Protein AF-A0A355X6H1-F1 (afdb_monomer_lite)

Radius of gyration: 24.09 Å; chains: 1; bounding box: 58×66×70 Å

Sequence (327 aa):
MKKTIAIIVLLLAVIGTFIFSYQYRNNKISEQISDTSSTSAQATDNTATVTDSKQQSSNGKRQLITEDKENDYQLYYDGKNVDIIHGEYTITCTTWGYSIDSETPEIFCKDYDGDGEKELMIKLVNGKLETVYNKDASPYTYSLYMLKPTTKSNGEKTFAMYIASADTWKTPFEKAINCELTQLKSCSKFLQFAMNDKSETIKYNEKTGITSNKYVGYASALFDVNKKYYTLSRWNRGVGIYDIDKNGDIYLDIQVLANYEETTDTQYIGDIHCEMDVENGKFDIKPNSIVFKAYENYKVTDPRDLAKSKWNCVIDNKSTNTNFKSS

pLDDT: mean 77.04, std 23.16, range [20.78, 96.94]

Foldseek 3Di:
DVVVVVVVVVVVVVVVVVVCVVVVVVVVVVVVVPPDPDDDDDDPDQQDPQPDDPDDPDPADWDWLDDDPVQQWTWTDRLAWIWIDRPQAIDIHRPQNVFCVPDRKDWDWQDQAPPPHIWIKIKTFPAADPDCQDPPDDRTAIKIWTWDWDQDPVRDIYTGIFIDGQPQPPVLDLQFKDWDWWAWPQDNQKIKIAMDGNVDDFDADQQARDTPGPAMFIWTADADPVRHGFAFDAKAKDTWGWDADPVRWIKIWIWIWTDGPVDPDIHGFFTFIFTWGAHPSDTHTDPPRTHTDTDPVTHDPDCPVVPPGTTHIDDDYGHDDDDDDDD

Structure (mmCIF, N/CA/C/O backbone):
data_AF-A0A355X6H1-F1
#
_entry.id   AF-A0A355X6H1-F1
#
loop_
_atom_site.group_PDB
_atom_site.id
_atom_site.type_symbol
_atom_site.label_atom_id
_atom_site.label_alt_id
_atom_site.label_comp_id
_atom_site.label_asym_id
_atom_site.label_entity_id
_atom_site.label_seq_id
_atom_site.pdbx_PDB_ins_code
_atom_site.Cartn_x
_atom_site.Cartn_y
_atom_site.Cartn_z
_atom_site.occupancy
_atom_site.B_iso_or_equiv
_atom_site.auth_seq_id
_atom_site.auth_comp_id
_atom_site.auth_asym_id
_atom_site.auth_atom_id
_atom_site.pdbx_PDB_model_num
ATOM 1 N N . MET A 1 1 ? 11.884 -46.337 18.488 1.00 48.75 1 MET A N 1
ATOM 2 C CA . MET A 1 1 ? 12.218 -45.415 19.599 1.00 48.75 1 MET A CA 1
ATOM 3 C C . MET A 1 1 ? 13.412 -44.501 19.310 1.00 48.75 1 MET A C 1
ATOM 5 O O . MET A 1 1 ? 13.213 -43.297 19.341 1.00 48.75 1 MET A O 1
ATOM 9 N N . LYS A 1 2 ? 14.614 -44.994 18.958 1.00 43.06 2 LYS A N 1
ATOM 10 C CA . LYS A 1 2 ? 15.794 -44.117 18.725 1.00 43.06 2 LYS A CA 1
ATOM 11 C C . LYS A 1 2 ? 15.630 -43.063 17.608 1.00 43.06 2 LYS A C 1
ATOM 13 O O . LYS A 1 2 ? 16.083 -41.940 17.777 1.00 43.06 2 LYS A O 1
ATOM 18 N N . LYS A 1 3 ? 14.948 -43.386 16.499 1.00 45.50 3 LYS A N 1
ATOM 19 C CA . LYS A 1 3 ? 14.704 -42.433 15.391 1.00 45.50 3 LYS A CA 1
ATOM 20 C C . LYS A 1 3 ? 13.697 -41.327 15.740 1.00 45.50 3 LYS A C 1
ATOM 22 O O . LYS A 1 3 ? 13.839 -40.209 15.269 1.00 45.50 3 LYS A O 1
ATOM 27 N N . THR A 1 4 ? 12.720 -41.619 16.596 1.00 49.31 4 THR A N 1
ATOM 28 C CA . THR A 1 4 ? 11.686 -40.660 17.022 1.00 49.31 4 THR A CA 1
ATOM 29 C C . THR A 1 4 ? 12.251 -39.627 18.000 1.00 49.31 4 THR A C 1
ATOM 31 O O . THR A 1 4 ? 11.943 -38.447 17.892 1.00 49.31 4 THR A O 1
ATOM 34 N N . ILE A 1 5 ? 13.153 -40.050 18.894 1.00 54.06 5 ILE A N 1
ATOM 35 C CA . ILE A 1 5 ? 13.863 -39.152 19.820 1.00 54.06 5 ILE A CA 1
ATOM 36 C C . ILE A 1 5 ? 14.795 -38.202 19.049 1.00 54.06 5 ILE A C 1
ATOM 38 O O . ILE A 1 5 ? 14.842 -37.017 19.356 1.00 54.06 5 ILE A O 1
ATOM 42 N N . ALA A 1 6 ? 15.470 -38.680 17.997 1.00 53.12 6 ALA A N 1
ATOM 43 C CA . ALA A 1 6 ? 16.340 -37.838 17.172 1.00 53.12 6 ALA A CA 1
ATOM 44 C C . ALA A 1 6 ? 15.579 -36.719 16.431 1.00 53.12 6 ALA A C 1
ATOM 46 O O . ALA A 1 6 ? 16.086 -35.607 16.333 1.00 53.12 6 ALA A O 1
ATOM 47 N N . ILE A 1 7 ? 14.356 -36.986 15.953 1.00 56.84 7 ILE A N 1
ATOM 48 C CA . ILE A 1 7 ? 13.521 -35.984 15.263 1.00 56.84 7 ILE A CA 1
ATOM 49 C C . ILE A 1 7 ? 13.012 -34.919 16.241 1.00 56.84 7 ILE A C 1
ATOM 51 O O . ILE A 1 7 ? 13.044 -33.738 15.915 1.00 56.84 7 ILE A O 1
ATOM 55 N N . ILE A 1 8 ? 12.601 -35.315 17.450 1.00 60.56 8 ILE A N 1
ATOM 56 C CA . ILE A 1 8 ? 12.132 -34.376 18.482 1.00 60.56 8 ILE A CA 1
ATOM 57 C C . ILE A 1 8 ? 13.277 -33.470 18.954 1.00 60.56 8 ILE A C 1
ATOM 59 O O . ILE A 1 8 ? 13.084 -32.268 19.104 1.00 60.56 8 ILE A O 1
ATOM 63 N N . VAL A 1 9 ? 14.487 -34.016 19.118 1.00 60.69 9 VAL A N 1
ATOM 64 C CA . VAL A 1 9 ? 15.677 -33.222 19.467 1.00 60.69 9 VAL A CA 1
ATOM 65 C C . VAL A 1 9 ? 16.048 -32.249 18.342 1.00 60.69 9 VAL A C 1
ATOM 67 O O . VAL A 1 9 ? 16.405 -31.109 18.629 1.00 60.69 9 VAL A O 1
ATOM 70 N N . LEU A 1 10 ? 15.906 -32.647 17.072 1.00 52.34 10 LEU A N 1
ATOM 71 C CA . LEU A 1 10 ? 16.140 -31.752 15.934 1.00 52.34 10 LEU A CA 1
ATOM 72 C C . LEU A 1 10 ? 15.105 -30.615 15.881 1.00 52.34 10 LEU A C 1
ATOM 74 O O . LEU A 1 10 ? 15.470 -29.466 15.662 1.00 52.34 10 LEU A O 1
ATOM 78 N N . LEU A 1 11 ? 13.829 -30.918 16.138 1.00 50.44 11 LEU A N 1
ATOM 79 C CA . LEU A 1 11 ? 12.746 -29.929 16.189 1.00 50.44 11 LEU A CA 1
ATOM 80 C C . LEU A 1 11 ? 12.937 -28.930 17.336 1.00 50.44 11 LEU A C 1
ATOM 82 O O . LEU A 1 11 ? 12.798 -27.729 17.125 1.00 50.44 11 LEU A O 1
ATOM 86 N N . LEU A 1 12 ? 13.334 -29.402 18.520 1.00 52.50 12 LEU A N 1
ATOM 87 C CA . LEU A 1 12 ? 13.641 -28.536 19.662 1.00 52.50 12 LEU A CA 1
ATOM 88 C C . LEU A 1 12 ? 14.891 -27.678 19.421 1.00 52.50 12 LEU A C 1
ATOM 90 O O . LEU A 1 12 ? 14.915 -26.522 19.834 1.00 52.50 12 LEU A O 1
ATOM 94 N N . ALA A 1 13 ? 15.899 -28.196 18.712 1.00 53.41 13 ALA A N 1
ATOM 95 C CA . ALA A 1 13 ? 17.068 -27.413 18.318 1.00 53.41 13 ALA A CA 1
ATOM 96 C C . ALA A 1 13 ? 16.708 -26.317 17.300 1.00 53.41 13 ALA A C 1
ATOM 98 O O . ALA A 1 13 ? 17.157 -25.184 17.452 1.00 53.41 13 ALA A O 1
ATOM 99 N N . VAL A 1 14 ? 15.850 -26.617 16.316 1.00 50.22 14 VAL A N 1
ATOM 100 C CA . VAL A 1 14 ? 15.370 -25.633 15.330 1.00 50.22 14 VAL A CA 1
ATOM 101 C C . VAL A 1 14 ? 14.525 -24.550 16.010 1.00 50.22 14 VAL A C 1
ATOM 103 O O . VAL A 1 14 ? 14.788 -23.365 15.815 1.00 50.22 14 VAL A O 1
ATOM 106 N N . ILE A 1 15 ? 13.585 -24.928 16.882 1.00 47.62 15 ILE A N 1
ATOM 107 C CA . ILE A 1 15 ? 12.762 -23.976 17.647 1.00 47.62 15 ILE A CA 1
ATOM 108 C C . ILE A 1 15 ? 13.641 -23.118 18.570 1.00 47.62 15 ILE A C 1
ATOM 110 O O . ILE A 1 15 ? 13.487 -21.899 18.603 1.00 47.62 15 ILE A O 1
ATOM 114 N N . GLY A 1 16 ? 14.624 -23.722 19.245 1.00 38.53 16 GLY A N 1
ATOM 115 C CA . GLY A 1 16 ? 15.601 -23.003 20.063 1.00 38.53 16 GLY A CA 1
ATOM 116 C C . GLY A 1 16 ? 16.415 -21.988 19.257 1.00 38.53 16 GLY A C 1
ATOM 117 O O . GLY A 1 16 ? 16.562 -20.850 19.694 1.00 38.53 16 GLY A O 1
ATOM 118 N N . THR A 1 17 ? 16.879 -22.343 18.052 1.00 43.88 17 THR A N 1
ATOM 119 C CA . THR A 1 17 ? 17.593 -21.397 17.175 1.00 43.88 17 THR A CA 1
ATOM 120 C C . THR A 1 17 ? 16.702 -20.265 16.666 1.00 43.88 17 THR A C 1
ATOM 122 O O . THR A 1 17 ? 17.163 -19.127 16.613 1.00 43.88 17 THR A O 1
ATOM 125 N N . PHE A 1 18 ? 15.423 -20.528 16.370 1.00 41.59 18 PHE A N 1
ATOM 126 C CA . PHE A 1 18 ? 14.472 -19.491 15.962 1.00 41.59 18 PHE A CA 1
ATOM 127 C C . PHE A 1 18 ? 14.177 -18.514 17.108 1.00 41.59 18 PHE A C 1
ATOM 129 O O . PHE A 1 18 ? 14.316 -17.309 16.914 1.00 41.59 18 PHE A O 1
ATOM 136 N N . ILE A 1 19 ? 13.897 -19.007 18.319 1.00 42.56 19 ILE A N 1
ATOM 137 C CA . ILE A 1 19 ? 13.639 -18.157 19.496 1.00 42.56 19 ILE A CA 1
ATOM 138 C C . ILE A 1 19 ? 14.885 -17.344 19.872 1.00 42.56 19 ILE A C 1
ATOM 140 O O . ILE A 1 19 ? 14.782 -16.146 20.128 1.00 42.56 19 ILE A O 1
ATOM 144 N N . PHE A 1 20 ? 16.073 -17.957 19.844 1.00 34.78 20 PHE A N 1
ATOM 145 C CA . PHE A 1 20 ? 17.319 -17.260 20.170 1.00 34.78 20 PHE A CA 1
ATOM 146 C C . PHE A 1 20 ? 17.678 -16.209 19.110 1.00 34.78 20 PHE A C 1
ATOM 148 O O . PHE A 1 20 ? 18.125 -15.122 19.457 1.00 34.78 20 PHE A O 1
ATOM 155 N N . SER A 1 21 ? 17.441 -16.487 17.822 1.00 40.91 21 SER A N 1
ATOM 156 C CA . SER A 1 21 ? 17.661 -15.511 16.744 1.00 40.91 21 SER A CA 1
ATOM 157 C C . SER A 1 21 ? 16.669 -14.341 16.779 1.00 40.91 21 SER A C 1
ATOM 159 O O . SER A 1 21 ? 17.065 -13.206 16.510 1.00 40.91 21 SER A O 1
ATOM 161 N N . TYR A 1 22 ? 15.419 -14.593 17.183 1.00 36.56 22 TYR A N 1
ATOM 162 C CA . TYR A 1 22 ? 14.392 -13.571 17.387 1.00 36.56 22 TYR A CA 1
ATOM 163 C C . TYR A 1 22 ? 14.711 -12.684 18.606 1.00 36.56 22 TYR A C 1
ATOM 165 O O . TYR A 1 22 ? 14.781 -11.463 18.478 1.00 36.56 22 TYR A O 1
ATOM 173 N N . GLN A 1 23 ? 15.039 -13.279 19.761 1.00 37.06 23 GLN A N 1
ATOM 174 C CA . GLN A 1 23 ? 15.420 -12.528 20.968 1.00 37.06 23 GLN A CA 1
ATOM 175 C C . GLN A 1 23 ? 16.755 -11.781 20.816 1.00 37.06 23 GLN A C 1
ATOM 177 O O . GLN A 1 23 ? 16.878 -10.644 21.269 1.00 37.06 23 GLN A O 1
ATOM 182 N N . TYR A 1 24 ? 17.749 -12.367 20.138 1.00 36.69 24 TYR A N 1
ATOM 183 C CA . TYR A 1 24 ? 19.026 -11.699 19.863 1.00 36.69 24 TYR A CA 1
ATOM 184 C C . TYR A 1 24 ? 18.856 -10.491 18.926 1.00 36.69 24 TYR A C 1
ATOM 186 O O . TYR A 1 24 ? 19.516 -9.469 19.123 1.00 36.69 24 TYR A O 1
ATOM 194 N N . ARG A 1 25 ? 17.945 -10.564 17.940 1.00 40.41 25 ARG A N 1
ATOM 195 C CA . ARG A 1 25 ? 17.595 -9.418 17.080 1.00 40.41 25 ARG A CA 1
ATOM 196 C C . ARG A 1 25 ? 16.889 -8.306 17.863 1.00 40.41 25 ARG A C 1
ATOM 198 O O . ARG A 1 25 ? 17.310 -7.160 17.734 1.00 40.41 25 ARG A O 1
ATOM 205 N N . ASN A 1 26 ? 15.912 -8.628 18.716 1.00 36.56 26 ASN A N 1
ATOM 206 C CA . ASN A 1 26 ? 15.227 -7.618 19.536 1.00 36.56 26 ASN A CA 1
ATOM 207 C C . ASN A 1 26 ? 16.161 -6.933 20.547 1.00 36.56 26 ASN A C 1
ATOM 209 O O . ASN A 1 26 ? 16.120 -5.711 20.682 1.00 36.56 26 ASN A O 1
ATOM 213 N N . ASN A 1 27 ? 17.069 -7.677 21.188 1.00 35.06 27 ASN A N 1
ATOM 214 C CA . ASN A 1 27 ? 18.027 -7.082 22.127 1.00 35.06 27 ASN A CA 1
ATOM 215 C C . ASN A 1 27 ? 19.056 -6.174 21.433 1.00 35.06 27 ASN A C 1
ATOM 217 O O . ASN A 1 27 ? 19.392 -5.126 21.978 1.00 35.06 27 ASN A O 1
ATOM 221 N N . LYS A 1 28 ? 19.502 -6.499 20.208 1.00 33.19 28 LYS A N 1
ATOM 222 C CA . LYS A 1 28 ? 20.393 -5.606 19.443 1.00 33.19 28 LYS A CA 1
ATOM 223 C C . LYS A 1 28 ? 19.710 -4.323 18.964 1.00 33.19 28 LYS A C 1
ATOM 225 O O . LYS A 1 28 ? 20.371 -3.291 18.877 1.00 33.19 28 LYS A O 1
ATOM 230 N N . ILE A 1 29 ? 18.411 -4.379 18.666 1.00 34.44 29 ILE A N 1
ATOM 231 C CA . ILE A 1 29 ? 17.613 -3.187 18.342 1.00 34.44 29 ILE A CA 1
ATOM 232 C C . ILE A 1 29 ? 17.463 -2.307 19.592 1.00 34.44 29 ILE A C 1
ATOM 234 O O . ILE A 1 29 ? 17.607 -1.092 19.495 1.00 34.44 29 ILE A O 1
ATOM 238 N N . SER A 1 30 ? 17.271 -2.909 20.770 1.00 30.78 30 SER A N 1
ATOM 239 C CA . SER A 1 30 ? 17.204 -2.179 22.042 1.00 30.78 30 SER A CA 1
ATOM 240 C C . SER A 1 30 ? 18.536 -1.521 22.434 1.00 30.78 30 SER A C 1
ATOM 242 O O . SER A 1 30 ? 18.517 -0.385 22.897 1.00 30.78 30 SER A O 1
ATOM 244 N N . GLU A 1 31 ? 19.683 -2.185 22.234 1.00 26.92 31 GLU A N 1
ATOM 245 C CA . GLU A 1 31 ? 21.009 -1.614 22.549 1.00 26.92 31 GLU A CA 1
ATOM 246 C C . GLU A 1 31 ? 21.420 -0.481 21.589 1.00 26.92 31 GLU A C 1
ATOM 248 O O . GLU A 1 31 ? 22.082 0.467 22.012 1.00 26.92 31 GLU A O 1
ATOM 253 N N . GLN A 1 32 ? 20.992 -0.511 20.318 1.00 29.84 32 GLN A N 1
ATOM 254 C CA . GLN A 1 32 ? 21.263 0.581 19.368 1.00 29.84 32 GLN A CA 1
ATOM 255 C C . GLN A 1 32 ? 20.426 1.847 19.613 1.00 29.84 32 GLN A C 1
ATOM 257 O O . GLN A 1 32 ? 20.817 2.920 19.158 1.00 29.84 32 GLN A O 1
ATOM 262 N N . ILE A 1 33 ? 19.302 1.752 20.330 1.00 30.58 33 ILE A N 1
ATOM 263 C CA . ILE A 1 33 ? 18.456 2.911 20.663 1.00 30.58 33 ILE A CA 1
ATOM 264 C C . ILE A 1 33 ? 19.033 3.700 21.853 1.00 30.58 33 ILE A C 1
ATOM 266 O O . ILE A 1 33 ? 18.843 4.913 21.934 1.00 30.58 33 ILE A O 1
ATOM 270 N N . SER A 1 34 ? 19.793 3.056 22.744 1.00 25.89 34 SER A N 1
ATOM 271 C CA . SER A 1 34 ? 20.388 3.698 23.927 1.00 25.89 34 SER A CA 1
ATOM 272 C C . SER A 1 34 ? 21.585 4.617 23.635 1.00 25.89 34 SER A C 1
ATOM 274 O O . SER A 1 34 ? 21.796 5.571 24.381 1.00 25.89 34 SER A O 1
ATOM 276 N N . ASP A 1 35 ? 22.326 4.399 22.543 1.00 22.88 35 ASP A N 1
ATOM 277 C CA . ASP A 1 35 ? 23.641 5.033 22.322 1.00 22.88 35 ASP A CA 1
ATOM 278 C C . ASP A 1 35 ? 23.684 6.113 21.223 1.00 22.88 35 ASP A C 1
ATOM 280 O O . ASP A 1 35 ? 24.754 6.524 20.777 1.00 22.88 35 ASP A O 1
ATOM 284 N N . THR A 1 36 ? 22.546 6.642 20.763 1.00 24.66 36 THR A N 1
ATOM 285 C CA . THR A 1 36 ? 22.549 7.769 19.802 1.00 24.66 36 THR A CA 1
ATOM 286 C C . THR A 1 36 ? 21.580 8.872 20.208 1.00 24.66 36 THR A C 1
ATOM 288 O O . THR A 1 36 ? 20.640 9.226 19.504 1.00 24.66 36 THR A O 1
ATOM 291 N N . SER A 1 37 ? 21.853 9.466 21.369 1.00 27.59 37 SER A N 1
ATOM 292 C CA . SER A 1 37 ? 21.302 10.765 21.755 1.00 27.59 37 SER A CA 1
ATOM 293 C C . SER A 1 37 ? 22.168 11.890 21.175 1.00 27.59 37 SER A C 1
ATOM 295 O O . SER A 1 37 ? 23.074 12.379 21.846 1.00 27.59 37 SER A O 1
ATOM 297 N N . SER A 1 38 ? 21.938 12.301 19.922 1.00 20.78 38 SER A N 1
ATOM 298 C CA . SER A 1 38 ? 22.303 13.655 19.447 1.00 20.78 38 SER A CA 1
ATOM 299 C C . SER A 1 38 ? 21.555 14.054 18.164 1.00 20.78 38 SER A C 1
ATOM 301 O O . SER A 1 38 ? 21.916 13.680 17.056 1.00 20.78 38 SER A O 1
ATOM 303 N N . THR A 1 39 ? 20.515 14.864 18.361 1.00 22.69 39 THR A N 1
ATOM 304 C CA . THR A 1 39 ? 20.148 16.044 17.558 1.00 22.69 39 THR A CA 1
ATOM 305 C C . THR A 1 39 ? 20.046 15.904 16.027 1.00 22.69 39 THR A C 1
ATOM 307 O O . THR A 1 39 ? 20.983 16.215 15.299 1.00 22.69 39 THR A O 1
ATOM 310 N N . SER A 1 40 ? 18.848 15.598 15.514 1.00 21.30 40 SER A N 1
ATOM 311 C CA . SER A 1 40 ? 18.132 16.434 14.520 1.00 21.30 40 SER A CA 1
ATOM 312 C C . SER A 1 40 ? 16.790 15.805 14.096 1.00 21.30 40 SER A C 1
ATOM 314 O O . SER A 1 40 ? 16.725 14.629 13.770 1.00 21.30 40 SER A O 1
ATOM 316 N N . ALA A 1 41 ? 15.739 16.638 14.124 1.00 23.75 41 ALA A N 1
ATOM 317 C CA . ALA A 1 41 ? 14.354 16.412 13.680 1.00 23.75 41 ALA A CA 1
ATOM 318 C C . ALA A 1 41 ? 13.619 15.206 14.303 1.00 23.75 41 ALA A C 1
ATOM 320 O O . ALA A 1 41 ? 13.537 14.126 13.725 1.00 23.75 41 ALA A O 1
ATOM 321 N N . GLN A 1 42 ? 13.037 15.436 15.487 1.00 21.97 42 GLN A N 1
ATOM 322 C CA . GLN A 1 42 ? 12.086 14.531 16.131 1.00 21.97 42 GLN A CA 1
ATOM 323 C C . GLN A 1 42 ? 10.950 14.161 15.168 1.00 21.97 42 GLN A C 1
ATOM 325 O O . GLN A 1 42 ? 10.167 15.015 14.755 1.00 21.97 42 GLN A O 1
ATOM 330 N N . ALA A 1 43 ? 10.868 12.869 14.853 1.00 24.75 43 ALA A N 1
ATOM 331 C CA . ALA A 1 43 ? 9.644 12.233 14.410 1.00 24.75 43 ALA A CA 1
ATOM 332 C C . ALA A 1 43 ? 8.592 12.437 15.506 1.00 24.75 43 ALA A C 1
ATOM 334 O O . ALA A 1 43 ? 8.807 12.051 16.654 1.00 24.75 43 ALA A O 1
ATOM 335 N N . THR A 1 44 ? 7.490 13.095 15.165 1.00 23.03 44 THR A N 1
ATOM 336 C CA . THR A 1 44 ? 6.294 13.138 16.003 1.00 23.03 44 THR A CA 1
ATOM 337 C C . THR A 1 44 ? 5.814 11.715 16.240 1.00 23.03 44 THR A C 1
ATOM 339 O O . THR A 1 44 ? 5.617 10.963 15.285 1.00 23.03 44 THR A O 1
ATOM 342 N N . ASP A 1 45 ? 5.647 11.357 17.510 1.00 24.33 45 ASP A N 1
ATOM 343 C CA . ASP A 1 45 ? 4.948 10.153 17.935 1.00 24.33 45 ASP A CA 1
ATOM 344 C C . ASP A 1 45 ? 3.642 10.002 17.139 1.00 24.33 45 ASP A C 1
ATOM 346 O O . ASP A 1 45 ? 2.844 10.936 17.054 1.00 24.33 45 ASP A O 1
ATOM 350 N N . ASN A 1 46 ? 3.410 8.820 16.561 1.00 34.28 46 ASN A N 1
ATOM 351 C CA . ASN A 1 46 ? 2.212 8.479 15.777 1.00 34.28 46 ASN A CA 1
ATOM 352 C C . ASN A 1 46 ? 0.918 8.403 16.620 1.00 34.28 46 ASN A C 1
ATOM 354 O O . ASN A 1 46 ? -0.071 7.804 16.206 1.00 34.28 46 ASN A O 1
ATOM 358 N N . THR A 1 47 ? 0.897 9.006 17.804 1.00 28.30 47 THR A N 1
ATOM 359 C CA . THR A 1 47 ? -0.320 9.287 18.560 1.00 28.30 47 THR A CA 1
ATOM 360 C C . THR A 1 47 ? -0.862 10.632 18.100 1.00 28.30 47 THR A C 1
ATOM 362 O O . THR A 1 47 ? -0.375 11.681 18.522 1.00 28.30 47 THR A O 1
ATOM 365 N N . ALA A 1 48 ? -1.881 10.625 17.242 1.00 30.50 48 ALA A N 1
ATOM 366 C CA . ALA A 1 48 ? -2.669 11.831 17.037 1.00 30.50 48 ALA A CA 1
ATOM 367 C C . ALA A 1 48 ? -3.328 12.195 18.376 1.00 30.50 48 ALA A C 1
ATOM 369 O O . ALA A 1 48 ? -4.136 11.435 18.913 1.00 30.50 48 ALA A O 1
ATOM 370 N N . THR A 1 49 ? -2.966 13.346 18.941 1.00 24.17 49 THR A N 1
ATOM 371 C CA . THR A 1 49 ? -3.625 13.906 20.120 1.00 24.17 49 THR A CA 1
ATOM 372 C C . THR A 1 49 ? -5.045 14.295 19.721 1.00 24.17 49 THR A C 1
ATOM 374 O O . THR A 1 49 ? -5.294 15.393 19.224 1.00 24.17 49 THR A O 1
ATOM 377 N N . VAL A 1 50 ? -5.995 13.378 19.904 1.00 31.02 50 VAL A N 1
ATOM 378 C CA . VAL A 1 50 ? -7.420 13.689 19.793 1.00 31.02 50 VAL A CA 1
ATOM 379 C C . VAL A 1 50 ? -7.724 14.709 20.880 1.00 31.02 50 VAL A C 1
ATOM 381 O O . VAL A 1 50 ? -7.601 14.430 22.073 1.00 31.02 50 VAL A O 1
ATOM 384 N N . THR A 1 51 ? -8.025 15.937 20.462 1.00 25.31 51 THR A N 1
ATOM 385 C CA . THR A 1 51 ? -8.344 17.011 21.393 1.00 25.31 51 THR A CA 1
ATOM 386 C C . THR A 1 51 ? -9.710 16.719 21.988 1.00 25.31 51 THR A C 1
ATOM 388 O O . THR A 1 51 ? -10.731 16.756 21.303 1.00 25.31 51 THR A O 1
ATOM 391 N N . ASP A 1 52 ? -9.676 16.399 23.274 1.00 36.41 52 ASP A N 1
ATOM 392 C CA . ASP A 1 52 ? -10.811 16.244 24.165 1.00 36.41 52 ASP A CA 1
ATOM 393 C C . ASP A 1 52 ? -11.784 17.417 23.970 1.00 36.41 52 ASP A C 1
ATOM 395 O O . ASP A 1 52 ? -11.486 18.568 24.303 1.00 36.41 52 ASP A O 1
ATOM 399 N N . SER A 1 53 ? -12.952 17.144 23.400 1.00 28.39 53 SER A N 1
ATOM 400 C CA . SER A 1 53 ? -14.089 18.047 23.512 1.00 28.39 53 SER A CA 1
ATOM 401 C C . SER A 1 53 ? -15.212 17.275 24.177 1.00 28.39 53 SER A C 1
ATOM 403 O O . SER A 1 53 ? -15.808 16.366 23.606 1.00 28.39 53 SER A O 1
ATOM 405 N N . LYS A 1 54 ? -15.458 17.647 25.439 1.00 30.62 54 LYS A N 1
ATOM 406 C CA . LYS A 1 54 ? -16.642 17.258 26.204 1.00 30.62 54 LYS A CA 1
ATOM 407 C C . LYS A 1 54 ? -17.864 17.307 25.298 1.00 30.62 54 LYS A C 1
ATOM 409 O O . LYS A 1 54 ? -18.055 18.306 24.606 1.00 30.62 54 LYS A O 1
ATOM 414 N N . GLN A 1 55 ? -18.670 16.248 25.378 1.00 39.34 55 GLN A N 1
ATOM 415 C CA . GLN A 1 55 ? -19.995 16.113 24.782 1.00 39.34 55 GLN A CA 1
ATOM 416 C C . GLN A 1 55 ? -20.613 17.454 24.385 1.00 39.34 55 GLN A C 1
ATOM 418 O O . GLN A 1 55 ? -21.076 18.226 25.227 1.00 39.34 55 GLN A O 1
ATOM 423 N N . GLN A 1 56 ? -20.694 17.681 23.083 1.00 31.27 56 GLN A N 1
ATOM 424 C CA . GLN A 1 56 ? -21.676 18.589 22.537 1.00 31.27 56 GLN A CA 1
ATOM 425 C C . GLN A 1 56 ? -22.469 17.778 21.526 1.00 31.27 56 GLN A C 1
ATOM 427 O O . GLN A 1 56 ? -22.076 17.627 20.374 1.00 31.27 56 GLN A O 1
ATOM 432 N N . SER A 1 57 ? -23.574 17.198 22.008 1.00 36.56 57 SER A N 1
ATOM 433 C CA . SER A 1 57 ? -24.650 16.726 21.144 1.00 36.56 57 SER A CA 1
ATOM 434 C C . SER A 1 57 ? -24.978 17.876 20.201 1.00 36.56 57 SER A C 1
ATOM 436 O O . SER A 1 57 ? -25.530 18.895 20.622 1.00 36.56 57 SER A O 1
ATOM 438 N N . SER A 1 58 ? -24.588 17.754 18.938 1.00 39.59 58 SER A N 1
ATOM 439 C CA . SER A 1 58 ? -25.115 18.623 17.906 1.00 39.59 58 SER A CA 1
ATOM 440 C C . SER A 1 58 ? -26.629 18.396 17.883 1.00 39.59 58 SER A C 1
ATOM 442 O O . SER A 1 58 ? -27.118 17.271 17.968 1.00 39.59 58 SER A O 1
ATOM 444 N N . ASN A 1 59 ? -27.405 19.473 17.809 1.00 42.34 59 ASN A N 1
ATOM 445 C CA . ASN A 1 59 ? -28.863 19.420 17.656 1.00 42.34 59 ASN A CA 1
ATOM 446 C C . ASN A 1 59 ? -29.294 18.863 16.272 1.00 42.34 59 ASN A C 1
ATOM 448 O O . ASN A 1 59 ? -30.427 19.076 15.846 1.00 42.34 59 ASN A O 1
ATOM 452 N N . GLY A 1 60 ? -28.394 18.186 15.548 1.00 53.28 60 GLY A N 1
ATOM 453 C CA . GLY A 1 60 ? -28.651 17.492 14.293 1.00 53.28 60 GLY A CA 1
ATOM 454 C C . GLY A 1 60 ? -28.960 16.021 14.558 1.00 53.28 60 GLY A C 1
ATOM 455 O O . GLY A 1 60 ? -28.349 15.379 15.409 1.00 53.28 60 GLY A O 1
ATOM 456 N N . LYS A 1 61 ? -29.937 15.465 13.843 1.00 69.81 61 LYS A N 1
ATOM 457 C CA . LYS A 1 61 ? -30.281 14.046 13.955 1.00 69.81 61 LYS A CA 1
ATOM 458 C C . LYS A 1 61 ? -29.108 13.207 13.430 1.00 69.81 61 LYS A C 1
ATOM 460 O O . LYS A 1 61 ? -28.910 13.152 12.220 1.00 69.81 61 LYS A O 1
ATOM 465 N N . ARG A 1 62 ? -28.357 12.568 14.333 1.00 83.12 62 ARG A N 1
ATOM 466 C CA . ARG A 1 62 ? -27.298 11.601 13.997 1.00 83.12 62 ARG A CA 1
ATOM 467 C C . ARG A 1 62 ? -27.849 10.513 13.075 1.00 83.12 62 ARG A C 1
ATOM 469 O O . ARG A 1 62 ? -28.947 10.003 13.311 1.00 83.12 62 ARG A O 1
ATOM 476 N N . GLN A 1 63 ? -27.093 10.161 12.043 1.00 88.69 63 GLN A N 1
ATOM 477 C CA . GLN A 1 63 ? -27.421 9.097 11.097 1.00 88.69 63 GLN A CA 1
ATOM 478 C C . GLN A 1 63 ? -26.408 7.967 11.234 1.00 88.69 63 GLN A C 1
ATOM 480 O O . GLN A 1 63 ? -25.209 8.226 11.289 1.00 88.69 63 GLN A O 1
ATOM 485 N N . LEU A 1 64 ? -26.886 6.725 11.312 1.00 91.44 64 LEU A N 1
ATOM 486 C CA . LEU A 1 64 ? -26.014 5.554 11.299 1.00 91.44 64 LEU A CA 1
ATOM 487 C C . LEU A 1 64 ? -25.386 5.422 9.906 1.00 91.44 64 LEU A C 1
ATOM 489 O O . LEU A 1 64 ? -26.112 5.389 8.914 1.00 91.44 64 LEU A O 1
ATOM 493 N N . ILE A 1 65 ? -24.058 5.357 9.849 1.00 91.56 65 ILE A N 1
ATOM 494 C CA . ILE A 1 65 ? -23.285 5.215 8.611 1.00 91.56 65 ILE A CA 1
ATOM 495 C C . ILE A 1 65 ? -23.048 3.733 8.320 1.00 91.56 65 ILE A C 1
ATOM 497 O O . ILE A 1 65 ? -23.312 3.253 7.222 1.00 91.56 65 ILE A O 1
ATO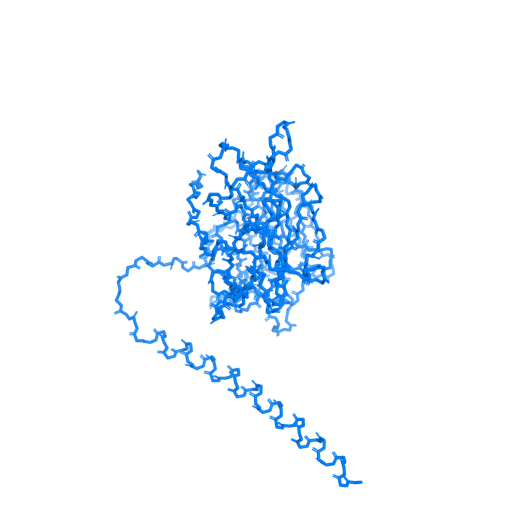M 501 N N . THR A 1 66 ? -22.528 3.018 9.318 1.00 93.31 66 THR A N 1
ATOM 502 C CA . THR A 1 66 ? -22.176 1.600 9.252 1.00 93.31 66 THR A CA 1
ATOM 503 C C . THR A 1 66 ? -22.108 1.025 10.669 1.00 93.31 66 THR A C 1
ATOM 505 O O . THR A 1 66 ? -21.971 1.771 11.645 1.00 93.31 66 THR A O 1
ATOM 508 N N . GLU A 1 67 ? -22.250 -0.291 10.789 1.00 95.19 67 GLU A N 1
ATOM 509 C CA . GLU A 1 67 ? -22.223 -1.012 12.061 1.00 95.19 67 GLU A CA 1
ATOM 510 C C . GLU A 1 67 ? -21.675 -2.432 11.893 1.00 95.19 67 GL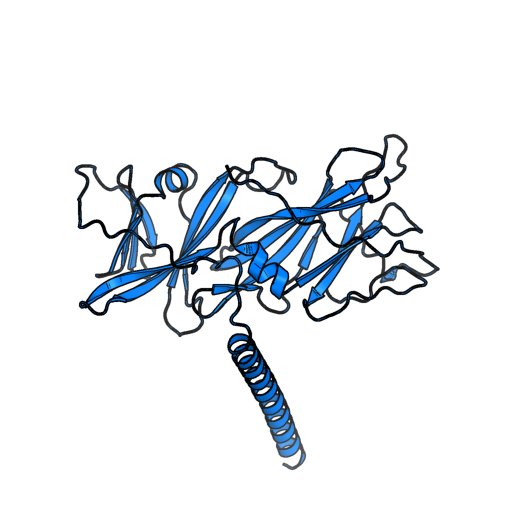U A C 1
ATOM 512 O O . GLU A 1 67 ? -21.911 -3.090 10.879 1.00 95.19 67 GLU A O 1
ATOM 517 N N . ASP A 1 68 ? -20.980 -2.908 12.922 1.00 94.06 68 ASP A N 1
ATOM 518 C CA . ASP A 1 68 ? -20.675 -4.318 13.133 1.00 94.06 68 ASP A CA 1
ATOM 519 C C . ASP A 1 68 ? -21.481 -4.770 14.352 1.00 94.06 68 ASP A C 1
ATOM 521 O O . ASP A 1 68 ? -21.128 -4.503 15.502 1.00 94.06 68 ASP A O 1
ATOM 525 N N . LYS A 1 69 ? -22.612 -5.429 14.087 1.00 93.31 69 LYS A N 1
ATOM 526 C CA . LYS A 1 69 ? -23.535 -5.887 15.134 1.00 93.31 69 LYS A CA 1
ATOM 527 C C . LYS A 1 69 ? -22.950 -6.993 15.995 1.00 93.31 69 LYS A C 1
ATOM 529 O O . LYS A 1 69 ? -23.346 -7.116 17.149 1.00 93.31 69 LYS A O 1
ATOM 534 N N . GLU A 1 70 ? -22.081 -7.826 15.430 1.00 93.75 70 GLU A N 1
ATOM 535 C CA . GLU A 1 70 ? -21.537 -8.984 16.139 1.00 93.75 70 GLU A CA 1
ATOM 536 C C . GLU A 1 70 ? -20.543 -8.547 17.210 1.00 93.75 70 GLU A C 1
ATOM 538 O O . GLU A 1 70 ? -20.492 -9.152 18.280 1.00 93.75 70 GLU A O 1
ATOM 543 N N . ASN A 1 71 ? -19.797 -7.475 16.939 1.00 93.12 71 ASN A N 1
ATOM 544 C CA . ASN A 1 71 ? -18.783 -6.939 17.843 1.00 93.12 71 ASN A CA 1
ATOM 545 C C . ASN A 1 71 ? -19.211 -5.612 18.513 1.00 93.12 71 ASN A C 1
ATOM 547 O O . ASN A 1 71 ? -18.390 -4.957 19.144 1.00 93.12 71 ASN A O 1
ATOM 551 N N . ASP A 1 72 ? -20.494 -5.236 18.411 1.00 94.69 72 ASP A N 1
ATOM 552 C CA . ASP A 1 72 ? -21.089 -4.022 18.997 1.00 94.69 72 ASP A CA 1
ATOM 553 C C . ASP A 1 72 ? -20.325 -2.737 18.642 1.00 94.69 72 ASP A C 1
ATOM 555 O O . ASP A 1 72 ? -19.936 -1.975 19.519 1.00 94.69 72 ASP A O 1
ATOM 559 N N . TYR A 1 73 ? -20.076 -2.497 17.354 1.00 95.31 73 TYR A N 1
ATOM 560 C CA . TYR A 1 73 ? -19.531 -1.225 16.875 1.00 95.31 73 TYR A CA 1
ATOM 561 C C . TYR A 1 73 ? -20.556 -0.480 16.032 1.00 95.31 73 TYR A C 1
ATOM 563 O O . TYR A 1 73 ? -21.126 -1.042 15.097 1.00 95.31 73 TYR A O 1
ATOM 571 N N . GLN A 1 74 ? -20.751 0.809 16.310 1.00 95.25 74 GLN A N 1
ATOM 572 C CA . GLN A 1 74 ? -21.589 1.685 15.489 1.00 95.25 74 GLN A CA 1
ATOM 573 C C . GLN A 1 74 ? -20.871 2.991 15.154 1.00 95.25 74 GLN A C 1
ATOM 575 O O . GLN A 1 74 ? -20.263 3.617 16.025 1.00 95.25 74 GLN A O 1
ATOM 580 N N . LEU A 1 75 ? -20.989 3.427 13.898 1.00 94.31 75 LEU A N 1
ATOM 581 C CA . LEU A 1 75 ? -20.477 4.711 13.423 1.00 94.31 75 LEU A CA 1
ATOM 582 C C . LEU A 1 75 ? -21.646 5.616 13.039 1.00 94.31 75 LEU A C 1
ATOM 584 O O . LEU A 1 75 ? -22.445 5.276 12.165 1.00 94.31 75 LEU A O 1
ATOM 588 N N . TYR A 1 76 ? -21.723 6.793 13.654 1.00 92.31 76 TYR A N 1
ATOM 589 C CA . TYR A 1 76 ? -22.759 7.789 13.392 1.00 92.31 76 TYR A CA 1
ATOM 590 C C . TYR A 1 76 ? -22.164 9.072 12.826 1.00 92.31 76 TYR A C 1
ATOM 592 O O . TYR A 1 76 ? -21.142 9.535 13.313 1.00 92.31 76 TYR A O 1
ATOM 600 N N . TYR A 1 77 ? -22.842 9.689 11.860 1.00 89.25 77 TYR A N 1
ATOM 601 C CA . TYR A 1 77 ? -22.498 11.005 11.326 1.00 89.25 77 TYR A CA 1
ATOM 602 C C . TYR A 1 77 ? -23.604 12.010 11.631 1.00 89.25 77 TYR A C 1
ATOM 604 O O . TYR A 1 77 ? -24.788 11.719 11.453 1.00 89.25 77 TYR A O 1
ATOM 612 N N . ASP A 1 78 ? -23.234 13.202 12.088 1.00 85.69 78 ASP A N 1
ATOM 613 C CA . ASP A 1 78 ? -24.184 14.281 12.393 1.00 85.69 78 ASP A CA 1
ATOM 614 C C . ASP A 1 78 ? -24.185 15.424 11.357 1.00 85.69 78 ASP A C 1
ATOM 616 O O . ASP A 1 78 ? -24.819 16.458 11.578 1.00 85.69 78 ASP A O 1
ATOM 620 N N . GLY A 1 79 ? -23.486 15.246 10.229 1.00 80.44 79 GLY A N 1
ATOM 621 C CA . GLY A 1 79 ? -23.244 16.296 9.232 1.00 80.44 79 GLY A CA 1
ATOM 622 C C . GLY A 1 79 ? -21.966 17.106 9.480 1.00 80.44 79 GLY A C 1
ATOM 623 O O . GLY A 1 79 ? -21.637 17.995 8.697 1.00 80.44 79 GLY A O 1
ATOM 624 N N . LYS A 1 80 ? -21.240 16.830 10.570 1.00 82.69 80 LYS A N 1
ATOM 625 C CA . LYS A 1 80 ? -19.970 17.485 10.899 1.00 82.69 80 LYS A CA 1
ATOM 626 C C . LYS A 1 80 ? -18.955 16.530 11.526 1.00 82.69 80 LYS A C 1
ATOM 628 O O . LYS A 1 80 ? -17.808 16.497 11.093 1.00 82.69 80 LYS A O 1
ATOM 633 N N . ASN A 1 81 ? -19.370 15.777 12.534 1.00 86.94 81 ASN A N 1
ATOM 634 C CA . ASN A 1 81 ? -18.541 14.877 13.318 1.00 86.94 81 ASN A CA 1
ATOM 635 C C . ASN A 1 81 ? -18.999 13.433 13.135 1.00 86.94 81 ASN A C 1
ATOM 637 O O . ASN A 1 81 ? -20.177 13.165 12.877 1.00 86.94 81 ASN A O 1
ATOM 641 N N . VAL A 1 82 ? -18.055 12.518 13.326 1.00 89.12 82 VAL A N 1
ATOM 642 C CA . VAL A 1 82 ? -18.310 11.081 13.373 1.00 89.12 82 VAL A CA 1
ATOM 643 C C . VAL A 1 82 ? -18.173 10.604 14.808 1.00 89.12 82 VAL A C 1
ATOM 645 O O . VAL A 1 82 ? -17.125 10.801 15.413 1.00 89.12 82 VAL A O 1
ATOM 648 N N . ASP A 1 83 ? -19.204 9.963 15.341 1.00 90.62 83 ASP A N 1
ATOM 649 C CA . ASP A 1 83 ? -19.140 9.284 16.631 1.00 90.62 83 ASP A CA 1
ATOM 650 C C . ASP A 1 83 ? -18.965 7.785 16.412 1.00 90.62 83 ASP A C 1
ATOM 652 O O . ASP A 1 83 ? -19.709 7.177 15.640 1.00 90.62 83 ASP A O 1
ATOM 656 N N . ILE A 1 84 ? -18.009 7.192 17.119 1.00 92.75 84 ILE A N 1
ATOM 657 C CA . ILE A 1 84 ? -17.745 5.752 17.120 1.00 92.75 84 ILE A CA 1
ATOM 658 C C . ILE A 1 84 ? -18.083 5.232 18.509 1.00 92.75 84 ILE A C 1
ATOM 660 O O . ILE A 1 84 ? -17.563 5.749 19.502 1.00 92.75 84 ILE A O 1
ATOM 664 N N . ILE A 1 85 ? -18.968 4.241 18.576 1.00 92.50 85 ILE A N 1
ATOM 665 C CA . ILE A 1 85 ? -19.536 3.718 19.822 1.00 92.50 85 ILE A CA 1
ATOM 666 C C . ILE A 1 85 ? -19.280 2.213 19.907 1.00 92.50 85 ILE A C 1
ATOM 668 O O . ILE A 1 85 ? -19.457 1.510 18.913 1.00 92.50 85 ILE A O 1
ATOM 672 N N . HIS A 1 86 ? -18.870 1.753 21.093 1.00 92.94 86 HIS A N 1
ATOM 673 C CA . HIS A 1 86 ? -18.735 0.338 21.451 1.00 92.94 86 HIS A CA 1
ATOM 674 C C . HIS A 1 86 ? -19.011 0.141 22.941 1.00 92.94 86 HIS A C 1
ATOM 676 O O . HIS A 1 86 ? -18.210 0.581 23.766 1.00 92.94 86 HIS A O 1
ATOM 682 N N . GLY A 1 87 ? -20.135 -0.469 23.323 1.00 89.62 87 GLY A N 1
ATOM 683 C CA . GLY A 1 87 ? -20.557 -0.541 24.723 1.00 89.62 87 GLY A CA 1
ATOM 684 C C . GLY A 1 87 ? -20.533 0.826 25.426 1.00 89.62 87 GLY A C 1
ATOM 685 O O . GLY A 1 87 ? -21.292 1.734 25.096 1.00 89.62 87 GLY A O 1
ATOM 686 N N . GLU A 1 88 ? -19.645 0.978 26.412 1.00 88.06 88 GLU A N 1
ATOM 687 C CA . GLU A 1 88 ? -19.444 2.235 27.157 1.00 88.06 88 GLU A CA 1
ATOM 688 C C . GLU A 1 88 ? -18.352 3.146 26.563 1.00 88.06 88 GLU A C 1
ATOM 690 O O . GLU A 1 88 ? -18.115 4.243 27.071 1.00 88.06 88 GLU A O 1
ATOM 695 N N . TYR A 1 89 ? -17.661 2.700 25.514 1.00 91.06 89 TYR A N 1
ATOM 696 C CA . TYR A 1 89 ? -16.605 3.444 24.840 1.00 91.06 89 TYR A CA 1
ATOM 697 C C . TYR A 1 89 ? -17.209 4.363 23.778 1.00 91.06 89 TYR A C 1
ATOM 699 O O . TYR A 1 89 ? -18.068 3.964 22.988 1.00 91.06 89 TYR A O 1
ATOM 707 N N . THR A 1 90 ? -16.755 5.614 23.736 1.00 88.81 90 THR A N 1
ATOM 708 C CA . THR A 1 90 ? -17.145 6.566 22.690 1.00 88.81 90 THR A CA 1
ATOM 709 C C . THR A 1 90 ? -15.979 7.473 22.332 1.00 88.81 90 THR A C 1
ATOM 711 O O . THR A 1 90 ? -15.249 7.940 23.208 1.00 88.81 90 THR A O 1
ATOM 714 N N . ILE A 1 91 ? -15.819 7.752 21.041 1.00 88.12 91 ILE A N 1
ATOM 715 C CA . ILE A 1 91 ? -14.920 8.794 20.541 1.00 88.12 91 ILE A CA 1
ATOM 716 C C . ILE A 1 91 ? -15.612 9.594 19.437 1.00 88.12 91 ILE A C 1
ATOM 718 O O . 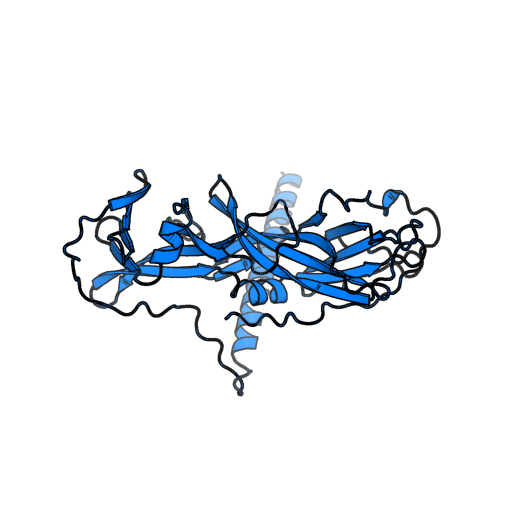ILE A 1 91 ? -16.345 9.031 18.626 1.00 88.12 91 ILE A O 1
ATOM 722 N N . THR A 1 92 ? -15.370 10.905 19.418 1.00 89.31 92 THR A N 1
ATOM 723 C CA . THR A 1 92 ? -15.875 11.822 18.392 1.00 89.31 92 THR A CA 1
ATOM 724 C C . THR A 1 92 ? -14.718 12.292 17.513 1.00 89.31 92 THR A C 1
ATOM 726 O O . THR A 1 92 ? -13.789 12.952 17.980 1.00 89.31 92 THR A O 1
ATOM 729 N N . CYS A 1 93 ? -14.785 11.983 16.224 1.00 86.38 93 CYS A N 1
ATOM 730 C CA . CYS A 1 93 ? -13.829 12.385 15.202 1.00 86.38 93 CYS A CA 1
ATOM 731 C C . CYS A 1 93 ? -14.370 13.604 14.444 1.00 86.38 93 CYS A C 1
ATOM 733 O O . CYS A 1 93 ? -15.361 13.525 13.717 1.00 86.38 93 CYS A O 1
ATOM 735 N N . THR A 1 94 ? -13.711 14.750 14.598 1.00 82.56 94 THR A N 1
ATOM 736 C CA . THR A 1 94 ? -14.156 16.035 14.028 1.00 82.56 94 THR A CA 1
ATOM 737 C C . THR A 1 94 ? -13.575 16.332 12.642 1.00 82.56 94 THR A C 1
ATOM 739 O O . THR A 1 94 ? -13.974 17.301 12.001 1.00 82.56 94 THR A O 1
ATOM 742 N N . THR A 1 95 ? -12.633 15.513 12.164 1.00 78.62 95 THR A N 1
ATOM 743 C CA . THR A 1 95 ? -11.885 15.740 10.914 1.00 78.62 95 THR A CA 1
ATOM 744 C C . THR A 1 95 ? -12.315 14.836 9.756 1.00 78.62 95 THR A C 1
ATOM 746 O O . THR A 1 95 ? -11.788 14.973 8.658 1.00 78.62 95 THR A O 1
ATOM 749 N N . TRP A 1 96 ? -13.268 13.924 9.966 1.00 82.75 96 TRP A N 1
ATOM 750 C CA . TRP A 1 96 ? -13.609 12.870 8.996 1.00 82.75 96 TRP A CA 1
ATOM 751 C C . TRP A 1 96 ? -14.759 13.218 8.044 1.00 82.75 96 TRP A C 1
ATOM 753 O O . TRP A 1 96 ? -15.073 12.419 7.169 1.00 82.75 96 TRP A O 1
ATOM 763 N N . GLY A 1 97 ? -15.389 14.391 8.176 1.00 68.44 97 GLY A N 1
ATOM 764 C CA . GLY A 1 97 ? -16.594 14.736 7.407 1.00 68.44 97 GLY A CA 1
ATOM 765 C C . GLY A 1 97 ? -16.441 14.560 5.889 1.00 68.44 97 GLY A C 1
ATOM 766 O O . GLY A 1 97 ? -17.255 13.886 5.271 1.00 68.44 97 GLY A O 1
ATOM 767 N N . TYR A 1 98 ? -15.347 15.065 5.302 1.00 70.88 98 TYR A N 1
ATOM 768 C CA . TYR A 1 98 ? -15.069 14.907 3.865 1.00 70.88 98 TYR A CA 1
ATOM 769 C C . TYR A 1 98 ? -14.964 13.436 3.425 1.00 70.88 98 TYR A C 1
ATOM 771 O O . TYR A 1 98 ? -15.424 13.066 2.343 1.00 70.88 98 TYR A O 1
ATOM 779 N N . SER A 1 99 ? -14.350 12.598 4.261 1.00 77.56 99 SER A N 1
ATOM 780 C CA . SER A 1 99 ? -14.118 11.182 3.985 1.00 77.56 99 SER A CA 1
ATOM 781 C C . SER A 1 99 ? -15.427 10.399 3.921 1.00 77.56 99 SER A C 1
ATOM 783 O O . SER A 1 99 ? -15.629 9.638 2.978 1.00 77.56 99 SER A O 1
ATOM 785 N N . ILE A 1 100 ? -16.323 10.633 4.890 1.00 78.19 100 ILE A N 1
ATOM 786 C CA . ILE A 1 100 ? -17.634 9.970 4.993 1.00 78.19 100 ILE A CA 1
ATOM 787 C C . ILE A 1 100 ? -18.551 10.326 3.823 1.00 78.19 100 ILE A C 1
ATOM 789 O O . ILE A 1 100 ? -19.288 9.470 3.336 1.00 78.19 100 ILE A O 1
ATOM 793 N N . ASP A 1 101 ? -18.503 11.577 3.365 1.00 78.31 101 ASP A N 1
ATOM 794 C CA . ASP A 1 101 ? -19.309 12.034 2.230 1.00 78.31 101 ASP A CA 1
ATOM 795 C C . ASP A 1 101 ? -18.793 11.493 0.882 1.00 78.31 101 ASP A C 1
ATOM 797 O O . ASP A 1 101 ? -19.519 11.520 -0.113 1.00 78.31 101 ASP A O 1
ATOM 801 N N . SER A 1 102 ? -17.538 11.026 0.829 1.00 83.75 102 SER A N 1
ATOM 802 C CA . SER A 1 102 ? -16.906 10.530 -0.400 1.00 83.75 102 SER A CA 1
ATOM 803 C C . SER A 1 102 ? -17.251 9.068 -0.679 1.00 83.75 102 SER A C 1
ATOM 805 O O . SER A 1 102 ? -17.734 8.750 -1.765 1.00 83.75 102 SER A O 1
ATOM 807 N N . GLU A 1 103 ? -17.008 8.186 0.292 1.00 87.44 103 GLU A N 1
ATOM 808 C CA . GLU A 1 103 ? -17.359 6.764 0.236 1.00 87.44 103 GLU A CA 1
ATOM 809 C C . GLU A 1 103 ? -17.790 6.299 1.634 1.00 87.44 103 GLU A C 1
ATOM 811 O O . GLU A 1 103 ? -17.268 6.770 2.648 1.00 87.44 103 GLU A O 1
ATOM 816 N N . THR A 1 104 ? -18.744 5.363 1.702 1.00 88.81 104 THR A N 1
ATOM 817 C CA . THR A 1 104 ? -19.137 4.753 2.978 1.00 88.81 104 THR A CA 1
ATOM 818 C C . THR A 1 104 ? -17.935 4.018 3.588 1.00 88.81 104 THR A C 1
ATOM 820 O O . THR A 1 104 ? -17.294 3.249 2.872 1.00 88.81 104 THR A O 1
ATOM 823 N N . PRO A 1 105 ? -17.629 4.203 4.886 1.00 91.19 105 PRO A N 1
ATOM 824 C CA . PRO A 1 105 ? -16.498 3.539 5.524 1.00 91.19 105 PRO A CA 1
ATOM 825 C C . PRO A 1 105 ? -16.678 2.026 5.540 1.00 91.19 105 PRO A C 1
ATOM 827 O O . PRO A 1 105 ? -17.746 1.526 5.904 1.00 91.19 105 PRO A O 1
ATOM 830 N N . GLU A 1 106 ? -15.608 1.306 5.228 1.00 93.75 106 GLU A N 1
ATOM 831 C CA . GLU A 1 106 ? -15.546 -0.138 5.435 1.00 93.75 106 GLU A CA 1
ATOM 832 C C . GLU A 1 106 ? -14.974 -0.407 6.828 1.00 93.75 106 GLU A C 1
ATOM 834 O O . GLU A 1 106 ? -13.991 0.223 7.232 1.00 93.75 106 GLU A O 1
ATOM 839 N N . ILE A 1 107 ? -15.595 -1.324 7.571 1.00 95.50 107 ILE A N 1
ATOM 840 C CA . ILE A 1 107 ? -15.183 -1.658 8.935 1.00 95.50 107 ILE A CA 1
ATOM 841 C C . ILE A 1 107 ? -14.966 -3.155 9.104 1.00 95.50 107 ILE A C 1
ATOM 843 O O . ILE A 1 107 ? -15.695 -3.968 8.539 1.00 95.50 107 ILE A O 1
ATOM 847 N N . PHE A 1 108 ? -13.962 -3.505 9.904 1.00 96.44 108 PHE A N 1
ATOM 848 C CA . PHE A 1 108 ? -13.559 -4.884 10.148 1.00 96.44 108 PHE A CA 1
ATOM 849 C C . PHE A 1 108 ? -13.131 -5.046 11.602 1.00 96.44 108 PHE A C 1
ATOM 851 O O . PHE A 1 108 ? -12.286 -4.289 12.074 1.00 96.44 108 PHE A O 1
ATOM 858 N N . CYS A 1 109 ? -13.659 -6.055 12.294 1.00 95.56 109 CYS A N 1
ATOM 859 C CA . CYS A 1 109 ? -13.289 -6.349 13.675 1.00 95.56 109 CYS A CA 1
ATOM 860 C C . CYS A 1 109 ? -12.486 -7.654 13.775 1.00 95.56 109 CYS A C 1
ATOM 862 O O . CYS A 1 109 ? -13.004 -8.740 13.490 1.00 95.56 109 CYS A O 1
ATOM 864 N N . LYS A 1 110 ? -11.216 -7.547 14.173 1.00 94.81 110 LYS A N 1
ATOM 865 C CA . LYS A 1 110 ? -10.267 -8.663 14.290 1.00 94.81 110 LYS A CA 1
ATOM 866 C C . LYS A 1 110 ? -9.192 -8.351 15.321 1.00 94.81 110 LYS A C 1
ATOM 868 O O . LYS A 1 110 ? -8.942 -7.191 15.595 1.00 94.81 110 LYS A O 1
ATOM 873 N N . ASP A 1 111 ? -8.542 -9.394 15.815 1.00 94.31 111 ASP A N 1
ATOM 874 C CA . ASP A 1 111 ? -7.271 -9.286 16.533 1.00 94.31 111 ASP A CA 1
ATOM 875 C C . ASP A 1 111 ? -6.158 -8.972 15.521 1.00 94.31 111 ASP A C 1
ATOM 877 O O . ASP A 1 111 ? -5.720 -9.857 14.777 1.00 94.31 111 ASP A O 1
ATOM 881 N N . TYR A 1 112 ? -5.805 -7.690 15.399 1.00 94.75 112 TYR A N 1
ATOM 882 C CA . TYR A 1 112 ? -4.807 -7.220 14.433 1.00 94.75 112 TYR A CA 1
ATOM 883 C C . TYR A 1 112 ? -3.397 -7.212 15.014 1.00 94.75 112 TYR A C 1
ATOM 885 O O . TYR A 1 112 ? -2.446 -7.405 14.254 1.00 94.75 112 TYR A O 1
ATOM 893 N N . ASP A 1 113 ? -3.256 -6.961 16.320 1.00 91.62 113 ASP A N 1
ATOM 894 C CA . ASP A 1 113 ? -1.952 -6.877 16.986 1.00 91.62 113 ASP A CA 1
ATOM 895 C C . ASP A 1 113 ? -1.513 -8.170 17.695 1.00 91.62 113 ASP A C 1
ATOM 897 O O . ASP A 1 113 ? -0.388 -8.255 18.198 1.00 91.62 113 ASP A O 1
ATOM 901 N N . GLY A 1 114 ? -2.349 -9.209 17.642 1.00 91.50 114 GLY A N 1
ATOM 902 C CA . GLY A 1 114 ? -2.049 -10.558 18.103 1.00 91.50 114 GLY A CA 1
ATOM 903 C C . GLY A 1 114 ? -2.109 -10.721 19.619 1.00 91.50 114 GLY A C 1
ATOM 904 O O . GLY A 1 114 ? -1.541 -11.689 20.139 1.00 91.50 114 GLY A O 1
ATOM 905 N N . ASP A 1 115 ? -2.73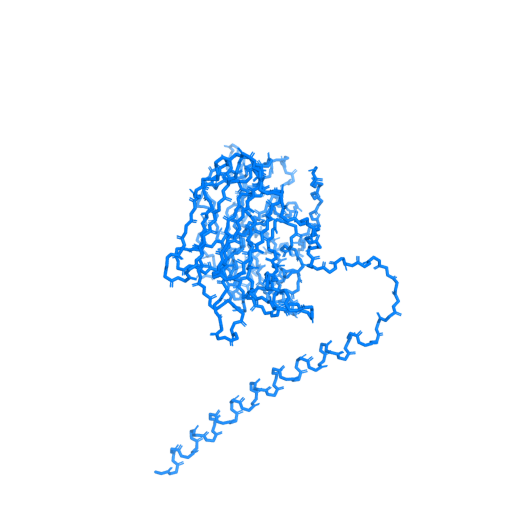3 -9.787 20.341 1.00 90.56 115 ASP A N 1
ATOM 906 C CA . ASP A 1 115 ? -2.846 -9.844 21.799 1.00 90.56 115 ASP A CA 1
ATOM 907 C C . ASP A 1 115 ? -4.046 -10.669 22.301 1.00 90.56 115 ASP A C 1
ATOM 909 O O . ASP A 1 115 ? -4.152 -10.940 23.503 1.00 90.56 115 ASP A O 1
ATOM 913 N N . GLY A 1 116 ? -4.883 -11.156 21.380 1.00 90.81 116 GLY A N 1
ATOM 914 C CA . GLY A 1 116 ? -6.052 -11.987 21.650 1.00 90.81 116 GLY A CA 1
ATOM 915 C C . GLY A 1 116 ? -7.360 -11.211 21.806 1.00 90.81 116 GLY A C 1
ATOM 916 O O . GLY A 1 116 ? -8.421 -11.843 21.845 1.00 90.81 116 GLY A O 1
ATOM 917 N N . GLU A 1 117 ? -7.314 -9.881 21.873 1.00 90.50 117 GLU A N 1
ATOM 918 C CA . GLU A 1 117 ? -8.486 -9.010 21.837 1.00 90.50 117 GLU A CA 1
ATOM 919 C C . GLU A 1 117 ? -8.730 -8.519 20.408 1.00 90.50 117 GLU A C 1
ATOM 921 O O . GLU A 1 117 ? -7.829 -8.475 19.583 1.00 90.50 117 GLU A O 1
ATOM 926 N N . LYS A 1 118 ? -9.979 -8.186 20.070 1.00 92.88 118 LYS A N 1
ATOM 927 C CA . LYS A 1 118 ? -10.282 -7.650 18.738 1.00 92.88 118 LYS A CA 1
ATOM 928 C C . LYS A 1 118 ? -10.234 -6.127 18.740 1.00 92.88 118 LYS A C 1
ATOM 930 O O . LYS A 1 118 ? -10.852 -5.483 19.587 1.00 92.88 118 LYS A O 1
ATOM 935 N N . GLU A 1 119 ? -9.632 -5.552 17.708 1.00 94.25 119 GLU A N 1
ATOM 936 C CA . GLU A 1 119 ? -9.712 -4.135 17.376 1.00 94.25 119 GLU A CA 1
ATOM 937 C C . GLU A 1 119 ? -10.679 -3.878 16.220 1.00 94.25 119 GLU A C 1
ATOM 939 O O . GLU A 1 119 ? -10.934 -4.731 15.363 1.00 94.25 119 GLU A O 1
ATOM 944 N N . LEU A 1 120 ? -11.188 -2.648 16.164 1.00 96.19 120 LEU A N 1
ATOM 945 C CA . LEU A 1 120 ? -11.916 -2.145 15.007 1.00 96.19 120 LEU A CA 1
ATOM 946 C C . LEU A 1 120 ? -10.933 -1.490 14.035 1.00 96.19 120 LEU A C 1
ATOM 948 O O . LEU A 1 120 ? -10.285 -0.506 14.380 1.00 96.19 120 LEU A O 1
ATOM 952 N N . MET A 1 121 ? -10.876 -1.983 12.803 1.00 96.94 121 MET A N 1
ATOM 953 C CA . MET A 1 121 ? -10.251 -1.296 11.678 1.00 96.94 121 MET A CA 1
ATOM 954 C C . MET A 1 121 ? -11.313 -0.557 10.875 1.00 96.94 121 MET A C 1
ATOM 956 O O . MET A 1 121 ? -12.350 -1.130 10.545 1.00 96.94 121 MET A O 1
ATOM 960 N N . ILE A 1 122 ? -11.036 0.695 10.524 1.00 95.56 122 ILE A N 1
ATOM 961 C CA . ILE A 1 122 ? -11.892 1.518 9.669 1.00 95.56 122 ILE A CA 1
ATOM 962 C C . ILE A 1 122 ? -11.067 1.986 8.475 1.00 95.56 122 ILE A C 1
ATOM 964 O O . ILE A 1 122 ? -10.057 2.670 8.650 1.00 95.56 122 ILE A O 1
ATOM 968 N N . LYS A 1 123 ? -11.521 1.665 7.265 1.00 94.94 123 LYS A N 1
ATOM 969 C CA . LYS A 1 123 ? -10.993 2.227 6.021 1.00 94.94 123 LYS A CA 1
ATOM 970 C C . LYS A 1 123 ? -11.819 3.440 5.615 1.00 94.94 123 LYS A C 1
ATOM 972 O O . LYS A 1 123 ? -13.042 3.368 5.494 1.00 94.94 123 LYS A O 1
ATOM 977 N N . LEU A 1 124 ? -11.132 4.551 5.379 1.00 91.69 124 LEU A N 1
ATOM 978 C CA . LEU A 1 124 ? -11.732 5.832 5.018 1.00 91.69 124 LEU A CA 1
ATOM 979 C C . LEU A 1 124 ? -10.977 6.487 3.875 1.00 91.69 124 LEU A C 1
ATOM 981 O O . LEU A 1 124 ? -9.751 6.420 3.817 1.00 91.69 124 LEU A O 1
ATOM 985 N N . VAL A 1 125 ? -11.698 7.185 2.999 1.00 89.56 125 VAL A N 1
ATOM 986 C CA . VAL A 1 125 ? -11.078 8.032 1.974 1.00 89.56 125 VAL A CA 1
ATOM 987 C C . VAL A 1 125 ? -10.245 9.117 2.655 1.00 89.56 125 VAL A C 1
ATOM 989 O O . VAL A 1 125 ? -10.759 9.914 3.433 1.00 89.56 125 VAL A O 1
ATOM 992 N N . ASN A 1 126 ? -8.957 9.174 2.345 1.00 85.38 126 ASN A N 1
ATOM 993 C CA . ASN A 1 126 ? -8.051 10.215 2.827 1.00 85.38 126 ASN A CA 1
ATOM 994 C C . ASN A 1 126 ? -8.023 11.425 1.883 1.00 85.38 126 ASN A C 1
ATOM 996 O O . ASN A 1 126 ? -7.915 12.567 2.316 1.00 85.38 126 ASN A O 1
ATOM 1000 N N . GLY A 1 127 ? -8.133 11.179 0.578 1.00 84.31 127 GLY A N 1
ATOM 1001 C CA . GLY A 1 127 ? -8.080 12.223 -0.439 1.00 84.31 127 GLY A CA 1
ATOM 1002 C C . GLY A 1 127 ? -8.108 11.652 -1.848 1.00 84.31 127 GLY A C 1
ATOM 1003 O O . GLY A 1 127 ? -8.042 10.438 -2.037 1.00 84.31 127 GLY A O 1
ATOM 1004 N N . LYS A 1 128 ? -8.192 12.527 -2.851 1.00 85.50 128 LYS A N 1
ATOM 1005 C CA . LYS A 1 128 ? -8.116 12.142 -4.266 1.00 85.50 128 LYS A CA 1
ATOM 1006 C C . LYS A 1 128 ? -6.668 12.072 -4.737 1.00 85.50 128 LYS A C 1
ATOM 1008 O O . LYS A 1 128 ? -5.841 12.880 -4.327 1.00 85.50 128 LYS A O 1
ATOM 1013 N N . LEU A 1 129 ? -6.376 11.140 -5.637 1.00 83.12 129 LEU A N 1
ATOM 1014 C CA . LEU A 1 129 ? -5.102 11.094 -6.342 1.00 83.12 129 LEU A CA 1
ATOM 1015 C C . LEU A 1 129 ? -4.978 12.300 -7.273 1.00 83.12 129 LEU A C 1
ATOM 1017 O O . LEU A 1 129 ? -5.784 12.476 -8.184 1.00 83.12 129 LEU A O 1
ATOM 1021 N N . GLU A 1 130 ? -3.938 13.109 -7.075 1.00 78.06 130 GLU A N 1
ATOM 1022 C CA . GLU A 1 130 ? -3.646 14.247 -7.957 1.00 78.06 130 GLU A CA 1
ATOM 1023 C C . GLU A 1 130 ? -3.239 13.795 -9.361 1.00 78.06 130 GLU A C 1
ATOM 1025 O O . GLU A 1 130 ? -3.599 14.414 -10.359 1.00 78.06 130 GLU A O 1
ATOM 1030 N N . THR A 1 131 ? -2.470 12.705 -9.441 1.00 81.94 131 THR A N 1
ATOM 1031 C CA . THR A 1 131 ? -2.018 12.115 -10.701 1.00 81.94 131 THR A CA 1
ATOM 1032 C C . THR A 1 131 ? -2.408 10.648 -10.756 1.00 81.94 131 THR A C 1
ATOM 1034 O O . THR A 1 131 ? -2.004 9.849 -9.913 1.00 81.94 131 THR A O 1
ATOM 1037 N N . VAL A 1 132 ? -3.168 10.290 -11.788 1.00 83.56 132 VAL A N 1
ATOM 1038 C CA . VAL A 1 132 ? -3.627 8.921 -12.028 1.00 83.56 132 VAL A CA 1
ATOM 1039 C C . VAL A 1 132 ? -2.748 8.291 -13.103 1.00 83.56 132 VAL A C 1
ATOM 1041 O O . VAL A 1 132 ? -2.958 8.500 -14.298 1.00 83.56 132 VAL A O 1
ATOM 1044 N N . TYR A 1 133 ? -1.738 7.530 -12.677 1.00 84.88 133 TYR A N 1
ATOM 1045 C CA . TYR A 1 133 ? -0.896 6.762 -13.600 1.00 84.88 133 TYR A CA 1
ATOM 1046 C C . TYR A 1 133 ? -1.508 5.403 -13.967 1.00 84.88 133 TYR A C 1
ATOM 1048 O O . TYR A 1 133 ? -1.392 4.963 -15.112 1.00 84.88 133 TYR A O 1
ATOM 1056 N N . ASN A 1 134 ? -2.182 4.757 -13.010 1.00 84.00 134 ASN A N 1
ATOM 1057 C CA . ASN A 1 134 ? -2.976 3.556 -13.238 1.00 84.00 134 ASN A CA 1
ATOM 1058 C C . ASN A 1 134 ? -4.442 3.951 -13.445 1.00 84.00 134 ASN A C 1
ATOM 1060 O O . ASN A 1 134 ? -5.100 4.384 -12.504 1.00 84.00 134 ASN A O 1
ATOM 1064 N N . LYS A 1 135 ? -4.953 3.804 -14.669 1.00 79.69 135 LYS A N 1
ATOM 1065 C CA . LYS A 1 135 ? -6.335 4.182 -15.012 1.00 79.69 135 LYS A CA 1
ATOM 1066 C C . LYS A 1 135 ? -7.389 3.247 -14.421 1.00 79.69 135 LYS A C 1
ATOM 1068 O O . LYS A 1 135 ? -8.547 3.643 -14.353 1.00 79.69 135 LYS A O 1
ATOM 1073 N N . ASP A 1 136 ? -6.982 2.048 -14.013 1.00 81.81 136 ASP A N 1
ATOM 1074 C CA . ASP A 1 136 ? -7.867 1.036 -13.438 1.00 81.81 136 ASP A CA 1
ATOM 1075 C C . ASP A 1 136 ? -7.922 1.124 -11.901 1.00 81.81 136 ASP A C 1
ATOM 1077 O O . ASP A 1 136 ? -8.720 0.432 -11.272 1.00 81.81 136 ASP A O 1
ATOM 1081 N N . ALA A 1 137 ? -7.079 1.960 -11.281 1.00 79.88 137 ALA A N 1
ATOM 1082 C CA . ALA A 1 137 ? -7.055 2.150 -9.833 1.00 79.88 137 ALA A CA 1
ATOM 1083 C C . ALA A 1 137 ? -8.180 3.079 -9.350 1.00 79.88 137 ALA A C 1
ATOM 1085 O O . ALA A 1 137 ? -8.654 3.947 -10.088 1.00 79.88 137 ALA A O 1
ATOM 1086 N N . SER A 1 138 ? -8.555 2.933 -8.072 1.00 82.88 138 SER A N 1
ATOM 1087 C CA . SER A 1 138 ? -9.420 3.902 -7.391 1.00 82.88 138 SER A CA 1
ATOM 1088 C C . SER A 1 138 ? -8.836 5.315 -7.528 1.00 82.88 138 SER A C 1
ATOM 1090 O O . SER A 1 138 ? -7.622 5.492 -7.391 1.00 82.88 138 SER A O 1
ATOM 1092 N N . PRO A 1 139 ? -9.667 6.347 -7.769 1.00 84.75 139 PRO A N 1
ATOM 1093 C CA . PRO A 1 139 ? -9.208 7.730 -7.792 1.00 84.75 139 PRO A CA 1
ATOM 1094 C C . PRO A 1 139 ? -8.888 8.269 -6.389 1.00 84.75 139 PRO A C 1
ATOM 1096 O O . PRO A 1 139 ? -8.530 9.442 -6.266 1.00 84.75 139 PRO A O 1
ATOM 1099 N N . TYR A 1 140 ? -9.039 7.458 -5.340 1.00 88.44 140 TYR A N 1
ATOM 1100 C CA . TYR A 1 140 ? -8.820 7.838 -3.953 1.00 88.44 140 TYR A CA 1
ATOM 1101 C C . TYR A 1 140 ? -7.584 7.172 -3.345 1.00 88.44 140 TYR A C 1
ATOM 1103 O O . TYR A 1 140 ? -7.155 6.088 -3.731 1.00 88.44 140 TYR A O 1
ATOM 1111 N N . THR A 1 141 ? -7.037 7.848 -2.342 1.00 89.12 141 THR A N 1
ATOM 1112 C CA . THR A 1 141 ? -6.169 7.259 -1.321 1.00 89.12 141 THR A CA 1
ATOM 1113 C C . THR A 1 141 ? -6.996 6.988 -0.078 1.00 89.12 141 THR A C 1
ATOM 1115 O O . THR A 1 141 ? -7.962 7.709 0.190 1.00 89.12 141 THR A O 1
ATOM 1118 N N . TYR A 1 142 ? -6.590 5.989 0.697 1.00 91.56 142 TYR A N 1
ATOM 1119 C CA . TYR A 1 142 ? -7.281 5.595 1.914 1.00 91.56 142 TYR A CA 1
ATOM 1120 C C . TYR A 1 142 ? -6.369 5.723 3.134 1.00 91.56 142 TYR A C 1
ATOM 1122 O O . TYR A 1 142 ? -5.147 5.579 3.040 1.00 91.56 142 TYR A O 1
ATOM 1130 N N . SER A 1 143 ? -6.995 6.007 4.270 1.00 92.31 143 SER A N 1
ATOM 1131 C CA . SER A 1 143 ? -6.409 5.898 5.599 1.00 92.31 143 SER A CA 1
ATOM 1132 C C . SER A 1 143 ? -7.090 4.750 6.333 1.00 92.31 143 SER A C 1
ATOM 1134 O O . SER A 1 143 ? -8.315 4.613 6.284 1.00 92.31 143 SER A O 1
ATOM 1136 N N . LEU A 1 144 ? -6.288 3.942 7.015 1.00 95.62 144 LEU A N 1
ATOM 1137 C CA . LEU A 1 144 ? -6.744 2.888 7.906 1.00 95.62 144 LEU A CA 1
ATOM 1138 C C . LEU A 1 144 ? -6.591 3.365 9.347 1.00 95.62 144 LEU A C 1
ATOM 1140 O O . LEU A 1 144 ? -5.515 3.815 9.747 1.00 95.62 144 LEU A O 1
ATOM 1144 N N . TYR A 1 145 ? -7.672 3.266 10.112 1.00 94.56 145 TYR A N 1
ATOM 1145 C CA . TYR A 1 145 ? -7.725 3.625 11.522 1.00 94.56 145 TYR A CA 1
ATOM 1146 C C . TYR A 1 145 ? -7.996 2.372 12.343 1.00 94.56 145 TYR A C 1
ATOM 1148 O O . TYR A 1 145 ? -9.097 1.830 12.283 1.00 94.56 145 TYR A O 1
ATOM 1156 N N . MET A 1 146 ? -7.008 1.936 13.121 1.00 95.50 146 MET A N 1
ATOM 1157 C CA . MET A 1 146 ? -7.185 0.873 14.105 1.00 95.50 146 MET A CA 1
ATOM 1158 C C . MET A 1 146 ? -7.549 1.486 15.453 1.00 95.50 146 MET A C 1
ATOM 1160 O O . MET A 1 146 ? -6.819 2.332 15.974 1.00 95.50 146 MET A O 1
ATOM 1164 N N . LEU A 1 147 ? -8.669 1.052 16.019 1.00 94.19 147 LEU A N 1
ATOM 1165 C CA . LEU A 1 147 ? -9.192 1.509 17.296 1.00 94.19 147 LEU A CA 1
ATOM 1166 C C . LEU A 1 147 ? -9.157 0.374 18.309 1.00 94.19 147 LEU A C 1
ATOM 1168 O O . LEU A 1 147 ? -9.850 -0.632 18.156 1.00 94.19 147 LEU A O 1
ATOM 1172 N N . LYS A 1 148 ? -8.390 0.589 19.376 1.00 92.06 148 LYS A N 1
ATOM 1173 C CA . LYS A 1 148 ? -8.244 -0.346 20.491 1.00 92.06 148 LYS A CA 1
ATOM 1174 C C . LYS A 1 148 ? -8.903 0.238 21.744 1.00 92.06 148 LYS A C 1
ATOM 1176 O O . LYS A 1 148 ? -8.490 1.323 22.172 1.00 92.06 148 LYS A O 1
ATOM 1181 N N . PRO A 1 149 ? -9.927 -0.408 22.331 1.00 90.19 149 PRO A N 1
ATOM 1182 C CA . PRO A 1 149 ? -10.534 0.056 23.576 1.00 90.19 149 PRO A CA 1
ATOM 1183 C C . PRO A 1 149 ? -9.485 0.228 24.682 1.00 90.19 149 PRO A C 1
ATOM 1185 O O . PRO A 1 149 ? -8.619 -0.617 24.884 1.00 90.19 149 PRO A O 1
ATOM 1188 N N . THR A 1 150 ? -9.548 1.334 25.417 1.00 87.06 150 THR A N 1
ATOM 1189 C CA . THR A 1 150 ? -8.602 1.642 26.492 1.00 87.06 150 THR A CA 1
ATOM 1190 C C . THR A 1 150 ? -9.278 2.376 27.643 1.00 87.06 150 THR A C 1
ATOM 1192 O O . THR A 1 150 ? -10.224 3.142 27.456 1.00 87.06 150 THR A O 1
ATOM 1195 N N . THR A 1 151 ? -8.790 2.137 28.859 1.00 88.62 151 THR A N 1
ATOM 1196 C CA . THR A 1 151 ? -9.228 2.859 30.057 1.00 88.62 151 THR A CA 1
ATOM 1197 C C . THR A 1 151 ? -8.092 3.759 30.518 1.00 88.62 151 THR A C 1
ATOM 1199 O O . THR A 1 151 ? -7.034 3.280 30.927 1.00 88.62 151 THR A O 1
ATOM 1202 N N . LYS A 1 152 ? -8.305 5.072 30.447 1.00 85.25 152 LYS A N 1
ATOM 1203 C CA . LYS A 1 152 ? -7.358 6.075 30.942 1.00 85.25 152 LYS A CA 1
ATOM 1204 C C . LYS A 1 152 ? -7.208 5.964 32.465 1.00 85.25 152 LYS A C 1
ATOM 1206 O O . LYS A 1 152 ? -8.058 5.420 33.168 1.00 85.25 152 LYS A O 1
ATOM 1211 N N . SER A 1 153 ? -6.143 6.555 33.005 1.00 89.38 153 SER A N 1
ATOM 1212 C CA . SER A 1 153 ? -5.849 6.544 34.449 1.00 89.38 153 SER A CA 1
ATOM 1213 C C . SER A 1 153 ? -6.933 7.190 35.323 1.00 89.38 153 SER A C 1
ATOM 1215 O O . SER A 1 153 ? -7.053 6.856 36.498 1.00 89.38 153 SER A O 1
ATOM 1217 N N . ASN A 1 154 ? -7.740 8.092 34.758 1.00 89.56 154 ASN A N 1
ATOM 1218 C CA . ASN A 1 154 ? -8.902 8.716 35.400 1.00 89.56 154 ASN A CA 1
ATOM 1219 C C . ASN A 1 154 ? -10.169 7.826 35.380 1.00 89.56 154 ASN A C 1
ATOM 1221 O O . ASN A 1 154 ? -11.217 8.273 35.841 1.00 89.56 154 ASN A O 1
ATOM 1225 N N . GLY A 1 155 ? -10.092 6.602 34.842 1.00 89.44 155 GLY A N 1
ATOM 1226 C CA . GLY A 1 155 ? -11.220 5.678 34.686 1.00 89.44 155 GLY A CA 1
ATOM 1227 C C . GLY A 1 155 ? -12.071 5.913 33.434 1.00 89.44 155 GLY A C 1
ATOM 1228 O O . GLY A 1 155 ? -13.040 5.191 33.214 1.00 89.44 155 GLY A O 1
ATOM 1229 N N . GLU A 1 156 ? -11.732 6.904 32.608 1.00 87.38 156 GLU A N 1
ATOM 1230 C CA . GLU A 1 156 ? -12.440 7.198 31.363 1.00 87.38 156 GLU A CA 1
ATOM 1231 C C . GLU A 1 156 ? -12.179 6.107 30.318 1.00 87.38 156 GLU A C 1
ATOM 1233 O O . GLU A 1 156 ? -11.031 5.764 30.022 1.00 87.38 156 GLU A O 1
ATOM 1238 N N . LYS A 1 157 ? -13.262 5.584 29.741 1.00 88.19 157 LYS A N 1
ATOM 1239 C CA . LYS A 1 157 ? -13.249 4.575 28.682 1.00 88.19 157 LYS A CA 1
ATOM 1240 C C . LYS A 1 157 ? -13.258 5.253 27.314 1.00 88.19 157 LYS A C 1
ATOM 1242 O O . LYS A 1 157 ? -14.198 5.964 26.975 1.00 88.19 157 LYS A O 1
ATOM 1247 N N . THR A 1 158 ? -12.209 5.039 26.529 1.00 89.88 158 THR A N 1
ATOM 1248 C CA . THR A 1 158 ? -12.049 5.613 25.184 1.00 89.88 158 THR A CA 1
ATOM 1249 C C . THR A 1 158 ? -11.296 4.645 24.264 1.00 89.88 158 THR A C 1
ATOM 1251 O O . THR A 1 158 ? -11.119 3.482 24.610 1.00 89.88 158 THR A O 1
ATOM 1254 N N . PHE A 1 159 ? -10.834 5.096 23.101 1.00 89.94 159 PHE A N 1
ATOM 1255 C CA . PHE A 1 159 ? -10.013 4.300 22.191 1.00 89.94 159 PHE A CA 1
ATOM 1256 C C . PHE A 1 159 ? -8.602 4.876 22.070 1.00 89.94 159 PHE A C 1
ATOM 1258 O O . PHE A 1 159 ? -8.423 6.090 21.965 1.00 89.94 159 PHE A O 1
ATOM 1265 N N . ALA A 1 160 ? -7.601 4.001 22.026 1.00 90.12 160 ALA A N 1
ATOM 1266 C CA . ALA A 1 160 ? -6.338 4.315 21.377 1.00 90.12 160 ALA A CA 1
ATOM 1267 C C . ALA A 1 160 ? -6.539 4.200 19.859 1.00 90.12 160 ALA A C 1
ATOM 1269 O O . ALA A 1 160 ? -7.192 3.266 19.395 1.00 90.12 160 ALA A O 1
ATOM 1270 N N . MET A 1 161 ? -6.004 5.157 19.099 1.00 90.88 161 MET A N 1
ATOM 1271 C CA . MET A 1 161 ? -6.153 5.222 17.646 1.00 90.88 161 MET A CA 1
ATOM 1272 C C . MET A 1 161 ? -4.782 5.164 16.979 1.00 90.88 161 MET A C 1
ATOM 1274 O O . MET A 1 161 ? -3.920 5.998 17.260 1.00 90.88 161 MET A O 1
ATOM 1278 N N . TYR A 1 162 ? -4.616 4.210 16.070 1.00 92.75 162 TYR A N 1
ATOM 1279 C CA . TYR A 1 162 ? -3.411 4.025 15.268 1.00 92.75 162 TYR A CA 1
ATOM 1280 C C . TYR A 1 162 ? -3.756 4.195 13.795 1.00 92.75 162 TYR A C 1
ATOM 1282 O O . TYR A 1 162 ? -4.807 3.741 13.347 1.00 92.75 162 TYR A O 1
ATOM 1290 N N . ILE A 1 163 ? -2.887 4.874 13.047 1.00 91.81 163 ILE A N 1
ATOM 1291 C CA . ILE A 1 163 ? -3.210 5.351 11.700 1.00 91.81 163 ILE A CA 1
ATOM 1292 C C . ILE A 1 163 ? -2.161 4.858 10.705 1.00 91.81 163 ILE A C 1
ATOM 1294 O O . ILE A 1 163 ? -0.962 5.050 10.920 1.00 91.81 163 ILE A O 1
ATOM 1298 N N . ALA A 1 164 ? -2.630 4.297 9.592 1.00 93.25 164 ALA A N 1
ATOM 1299 C CA . ALA A 1 164 ? -1.847 4.096 8.380 1.00 93.25 164 ALA A CA 1
ATOM 1300 C C . ALA A 1 164 ? -2.441 4.938 7.245 1.00 93.25 164 ALA A C 1
ATOM 1302 O O . ALA A 1 164 ? -3.622 4.817 6.936 1.00 93.25 164 ALA A O 1
ATOM 1303 N N . SER A 1 165 ? -1.643 5.808 6.629 1.00 89.06 165 SER A N 1
ATOM 1304 C CA . SER A 1 165 ? -2.081 6.717 5.563 1.00 89.06 165 SER A CA 1
ATOM 1305 C C . SER A 1 165 ? -1.000 6.904 4.496 1.00 89.06 165 SER A C 1
ATOM 1307 O O . SER A 1 165 ? 0.125 6.415 4.622 1.00 89.06 165 SER A O 1
ATOM 1309 N N . 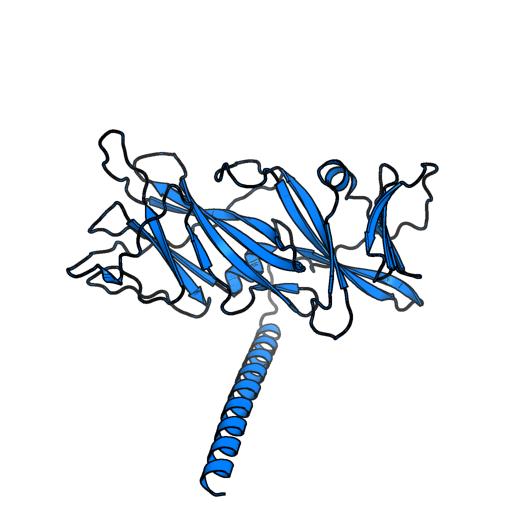ALA A 1 166 ? -1.307 7.663 3.442 1.00 82.50 166 ALA A N 1
ATOM 1310 C CA . ALA A 1 166 ? -0.363 7.967 2.360 1.00 82.50 166 ALA A CA 1
ATOM 1311 C C . ALA A 1 166 ? 0.981 8.573 2.836 1.00 82.50 166 ALA A C 1
ATOM 1313 O O . ALA A 1 166 ? 1.976 8.505 2.108 1.00 82.50 166 ALA A O 1
ATOM 1314 N N . ASP A 1 167 ? 1.038 9.112 4.058 1.00 84.12 167 ASP A N 1
ATOM 1315 C CA . ASP A 1 167 ? 2.239 9.718 4.635 1.00 84.12 167 ASP A CA 1
ATOM 1316 C C . ASP A 1 167 ? 3.045 8.772 5.540 1.00 84.12 167 ASP A C 1
ATOM 1318 O O . ASP A 1 167 ? 4.211 9.048 5.832 1.00 84.12 167 ASP A O 1
ATOM 1322 N N . THR A 1 168 ? 2.483 7.634 5.960 1.00 90.06 168 THR A N 1
ATOM 1323 C CA . THR A 1 168 ? 3.114 6.762 6.968 1.00 90.06 168 THR A CA 1
ATOM 1324 C C . THR A 1 168 ? 3.865 5.570 6.380 1.00 90.06 168 THR A C 1
ATOM 1326 O O . THR A 1 168 ? 4.680 4.972 7.078 1.00 90.06 168 THR A O 1
ATOM 1329 N N . TRP A 1 169 ? 3.653 5.229 5.104 1.00 92.44 169 TRP A N 1
ATOM 1330 C CA . TRP A 1 169 ? 4.185 3.993 4.507 1.00 92.44 169 TRP A CA 1
ATOM 1331 C C . TRP A 1 169 ? 5.690 3.989 4.240 1.00 92.44 169 TRP A C 1
ATOM 1333 O O . TRP A 1 169 ? 6.313 2.926 4.199 1.00 92.44 169 TRP A O 1
ATOM 1343 N N . LYS A 1 170 ? 6.302 5.164 4.056 1.00 92.38 170 LYS A N 1
ATOM 1344 C CA . LYS A 1 170 ? 7.711 5.268 3.636 1.00 92.38 170 LYS A CA 1
ATOM 1345 C C . LYS A 1 170 ? 8.653 4.639 4.656 1.00 92.38 170 LYS A C 1
ATOM 1347 O O . LYS A 1 170 ? 9.540 3.881 4.282 1.00 92.38 170 LYS A O 1
ATOM 1352 N N . THR A 1 171 ? 8.436 4.920 5.937 1.00 91.62 171 THR A N 1
ATOM 1353 C CA . THR A 1 171 ? 9.281 4.426 7.030 1.00 91.62 171 THR A CA 1
ATOM 1354 C C . THR A 1 171 ? 9.286 2.895 7.148 1.00 91.62 171 THR A C 1
ATOM 1356 O O . THR A 1 171 ? 10.382 2.329 7.110 1.00 91.62 171 THR A O 1
ATOM 1359 N N . PRO A 1 172 ? 8.139 2.195 7.285 1.00 91.81 172 PRO A N 1
ATOM 1360 C CA . PRO A 1 172 ? 8.133 0.733 7.351 1.00 91.81 172 PRO A CA 1
ATOM 1361 C C . PRO A 1 172 ? 8.679 0.111 6.059 1.00 91.81 172 PRO A C 1
ATOM 1363 O O . PRO A 1 172 ? 9.474 -0.827 6.117 1.00 91.81 172 PRO A O 1
ATOM 1366 N N . PHE A 1 173 ? 8.375 0.698 4.896 1.00 93.31 173 PHE A N 1
ATOM 1367 C CA . PHE A 1 173 ? 8.926 0.240 3.622 1.00 93.31 173 PHE A CA 1
ATOM 1368 C C . PHE A 1 173 ? 10.453 0.321 3.564 1.00 93.31 173 PHE A C 1
ATOM 1370 O O . PHE A 1 173 ? 11.123 -0.660 3.249 1.00 93.31 173 PHE A O 1
ATOM 1377 N N . GLU A 1 174 ? 11.033 1.475 3.889 1.00 91.06 174 GLU A N 1
ATOM 1378 C CA . GLU A 1 174 ? 12.478 1.693 3.777 1.00 91.06 174 GLU A CA 1
ATOM 1379 C C . GLU A 1 174 ? 13.292 0.895 4.791 1.00 91.06 174 GLU A C 1
ATOM 1381 O O . GLU A 1 174 ? 14.473 0.628 4.535 1.00 91.06 174 GLU A O 1
ATOM 1386 N N . LYS A 1 175 ? 12.672 0.507 5.911 1.00 90.94 175 LYS A N 1
ATOM 1387 C CA . LYS A 1 175 ? 13.243 -0.408 6.904 1.00 90.94 175 LYS A CA 1
ATOM 1388 C C . LYS A 1 175 ? 13.196 -1.867 6.460 1.00 90.94 175 LYS A C 1
ATOM 1390 O O . LYS A 1 175 ? 14.103 -2.614 6.816 1.00 90.94 175 LYS A O 1
ATOM 1395 N N . ALA A 1 176 ? 12.174 -2.265 5.706 1.00 91.56 176 ALA A N 1
ATOM 1396 C CA . ALA A 1 176 ? 11.945 -3.661 5.350 1.00 91.56 176 ALA A CA 1
ATOM 1397 C C . ALA A 1 176 ? 12.518 -4.047 3.980 1.00 91.56 176 ALA A C 1
ATOM 1399 O O . ALA A 1 176 ? 12.996 -5.169 3.823 1.00 91.56 176 ALA A O 1
ATOM 1400 N N . ILE A 1 177 ? 12.527 -3.132 3.005 1.00 91.50 177 ILE A N 1
ATOM 1401 C CA . ILE A 1 177 ? 12.723 -3.478 1.591 1.00 91.50 177 ILE A CA 1
ATOM 1402 C C . ILE A 1 177 ? 13.885 -2.703 0.971 1.00 91.50 177 ILE A C 1
ATOM 1404 O O . ILE A 1 177 ? 14.012 -1.482 1.094 1.00 91.50 177 ILE A O 1
ATOM 1408 N N . ASN A 1 178 ? 14.729 -3.431 0.246 1.00 90.06 178 ASN A N 1
ATOM 1409 C CA . ASN A 1 178 ? 15.652 -2.890 -0.740 1.00 90.06 178 ASN A CA 1
ATOM 1410 C C . ASN A 1 178 ? 15.117 -3.193 -2.146 1.00 90.06 178 ASN A C 1
ATOM 1412 O O . ASN A 1 178 ? 14.670 -4.309 -2.406 1.00 90.06 178 ASN A O 1
ATOM 1416 N N . CYS A 1 179 ? 15.143 -2.221 -3.056 1.00 92.56 179 CYS A N 1
ATOM 1417 C CA . CYS A 1 179 ? 14.616 -2.395 -4.408 1.00 92.56 179 CYS A CA 1
ATOM 1418 C C . CYS A 1 179 ? 15.366 -1.555 -5.443 1.00 92.56 179 CYS A C 1
ATOM 1420 O O . CYS A 1 179 ? 15.851 -0.460 -5.152 1.00 92.56 179 CYS A O 1
ATOM 1422 N N . GLU A 1 180 ? 15.444 -2.083 -6.661 1.00 92.25 180 GLU A N 1
ATOM 1423 C CA . GLU A 1 180 ? 16.137 -1.486 -7.799 1.00 92.25 180 GLU A CA 1
ATOM 1424 C C . GLU A 1 180 ? 15.365 -1.767 -9.092 1.00 92.25 180 GLU A C 1
ATOM 1426 O O . GLU A 1 180 ? 14.876 -2.878 -9.312 1.00 92.25 180 GLU A O 1
ATOM 1431 N N . LEU A 1 181 ? 15.296 -0.768 -9.976 1.00 92.56 181 LEU A N 1
ATOM 1432 C CA . LEU A 1 181 ? 14.826 -0.943 -11.345 1.00 92.56 181 LEU A CA 1
ATOM 1433 C C . LEU A 1 181 ? 16.015 -0.853 -12.295 1.00 92.56 181 LEU A C 1
ATOM 1435 O O . LEU A 1 181 ? 16.720 0.154 -12.339 1.00 92.56 181 LEU A O 1
ATOM 1439 N N . THR A 1 182 ? 16.202 -1.899 -13.088 1.00 89.62 182 THR A N 1
ATOM 1440 C CA . THR A 1 182 ? 17.237 -1.961 -14.123 1.00 89.62 182 THR A CA 1
ATOM 1441 C C . THR A 1 182 ? 16.614 -2.249 -15.480 1.00 89.62 182 THR A C 1
ATOM 1443 O O . THR A 1 182 ? 15.490 -2.739 -15.575 1.00 89.62 182 THR A O 1
ATOM 1446 N N . GLN A 1 183 ? 17.345 -1.945 -16.548 1.00 88.62 183 GLN A N 1
ATOM 1447 C CA . GLN A 1 183 ? 16.954 -2.284 -17.912 1.00 88.62 183 GLN A CA 1
ATOM 1448 C C . GLN A 1 183 ? 17.993 -3.218 -18.529 1.00 88.62 183 GLN A C 1
ATOM 1450 O O . GLN A 1 183 ? 19.205 -3.019 -18.389 1.00 88.62 183 GLN A O 1
ATOM 1455 N N . LEU A 1 184 ? 17.532 -4.248 -19.237 1.00 77.31 184 LEU A N 1
ATOM 1456 C CA . LEU A 1 184 ? 18.432 -5.207 -19.870 1.00 77.31 184 LEU A CA 1
ATOM 1457 C C . LEU A 1 184 ? 19.136 -4.561 -21.073 1.00 77.31 184 LEU A C 1
ATOM 1459 O O . LEU A 1 184 ? 18.511 -4.235 -22.078 1.00 77.31 184 LEU A O 1
ATOM 1463 N N . LYS A 1 185 ? 20.469 -4.446 -21.031 1.00 71.31 185 LYS A N 1
ATOM 1464 C CA . LYS A 1 185 ? 21.272 -3.821 -22.105 1.00 71.31 185 LYS A CA 1
ATOM 1465 C C . LYS A 1 185 ? 21.198 -4.594 -23.422 1.00 71.31 185 LYS A C 1
ATOM 1467 O O . LYS A 1 185 ? 21.337 -4.017 -24.491 1.00 71.31 185 LYS A O 1
ATOM 1472 N N . SER A 1 186 ? 21.019 -5.912 -23.350 1.00 70.25 186 SER A N 1
ATOM 1473 C CA . SER A 1 186 ? 20.882 -6.772 -24.539 1.00 70.25 186 SER A CA 1
ATOM 1474 C C . SER A 1 186 ? 19.484 -6.746 -25.160 1.00 70.25 186 SER A C 1
ATOM 1476 O O . SER A 1 186 ? 19.325 -7.139 -26.313 1.00 70.25 186 SER A O 1
ATOM 1478 N N . CYS A 1 187 ? 18.478 -6.278 -24.420 1.00 79.31 187 CYS A N 1
ATOM 1479 C CA . CYS A 1 187 ? 17.116 -6.150 -24.907 1.00 79.31 187 CYS A CA 1
ATOM 1480 C C . CYS A 1 187 ? 16.424 -4.999 -24.175 1.00 79.31 187 CYS A C 1
ATOM 1482 O O . CYS A 1 187 ? 15.840 -5.194 -23.108 1.00 79.31 187 CYS A O 1
ATOM 1484 N N . SER A 1 188 ? 16.451 -3.810 -24.782 1.00 86.06 188 SER A N 1
ATOM 1485 C CA . SER A 1 188 ? 15.865 -2.583 -24.221 1.00 86.06 188 SER A CA 1
ATOM 1486 C C . SER A 1 188 ? 14.362 -2.681 -23.948 1.00 86.06 188 SER A C 1
ATOM 1488 O O . SER A 1 188 ? 13.811 -1.861 -23.224 1.00 86.06 188 SER A O 1
ATOM 1490 N N . LYS A 1 189 ? 13.692 -3.723 -24.447 1.00 90.75 189 LYS A N 1
ATOM 1491 C CA . LYS A 1 189 ? 12.317 -4.043 -24.072 1.00 90.75 189 LYS A CA 1
ATOM 1492 C C . LYS A 1 189 ? 12.145 -4.282 -22.574 1.00 90.75 189 LYS A C 1
ATOM 1494 O O . LYS A 1 189 ? 11.105 -3.923 -22.047 1.00 90.75 189 LYS A O 1
ATOM 1499 N N . PHE A 1 190 ? 13.084 -4.936 -21.900 1.00 90.25 190 PHE A N 1
ATOM 1500 C CA . PHE A 1 190 ? 12.834 -5.468 -20.560 1.00 90.25 190 PHE A CA 1
ATOM 1501 C C . PHE A 1 190 ? 13.348 -4.542 -19.464 1.00 90.25 190 PHE A C 1
ATOM 1503 O O . PHE A 1 190 ? 14.548 -4.277 -19.365 1.00 90.25 190 PHE A O 1
ATOM 1510 N N . LEU A 1 191 ? 12.428 -4.149 -18.593 1.00 93.25 191 LEU A N 1
ATOM 1511 C CA . LEU A 1 191 ? 12.708 -3.635 -17.266 1.00 93.25 191 LEU A CA 1
ATOM 1512 C C . LEU A 1 191 ? 12.676 -4.794 -16.267 1.00 93.25 191 LEU A C 1
ATOM 1514 O O . LEU A 1 191 ? 11.771 -5.629 -16.309 1.00 93.25 191 LEU A O 1
ATOM 1518 N N . GLN A 1 192 ? 13.655 -4.833 -15.371 1.00 92.50 192 GLN A N 1
ATOM 1519 C CA . GLN A 1 192 ? 13.775 -5.793 -14.283 1.00 92.50 192 GLN A CA 1
ATOM 1520 C C . GLN A 1 192 ? 13.683 -5.039 -12.961 1.00 92.50 192 GLN A C 1
ATOM 1522 O O . GLN A 1 192 ? 14.583 -4.269 -12.619 1.00 92.50 192 GLN A O 1
ATOM 1527 N N . PHE A 1 193 ? 12.602 -5.277 -12.227 1.00 94.44 193 PHE A N 1
ATOM 1528 C CA . PHE A 1 193 ? 12.391 -4.724 -10.899 1.00 94.44 193 PHE A CA 1
ATOM 1529 C C . PHE A 1 193 ? 12.772 -5.766 -9.854 1.00 94.44 193 PHE A C 1
ATOM 1531 O O . PHE A 1 193 ? 12.057 -6.747 -9.647 1.00 94.44 193 PHE A O 1
ATOM 1538 N N . ALA A 1 194 ? 13.938 -5.589 -9.245 1.00 92.62 194 ALA A N 1
ATOM 1539 C CA . ALA A 1 194 ? 14.479 -6.496 -8.250 1.00 92.62 194 ALA A CA 1
ATOM 1540 C C . ALA A 1 194 ? 14.187 -5.961 -6.850 1.00 92.62 194 ALA A C 1
ATOM 1542 O O . ALA A 1 194 ? 14.380 -4.778 -6.577 1.00 92.62 194 ALA A O 1
ATOM 1543 N N . MET A 1 195 ? 13.751 -6.838 -5.954 1.00 93.12 195 MET A N 1
ATOM 1544 C CA . MET A 1 195 ? 13.497 -6.521 -4.554 1.00 93.12 195 MET A CA 1
ATOM 1545 C C . MET A 1 195 ? 14.205 -7.532 -3.654 1.00 93.12 195 MET A C 1
ATOM 1547 O O . MET A 1 195 ? 14.528 -8.658 -4.055 1.00 93.12 195 MET A O 1
ATOM 1551 N N . ASN A 1 196 ? 14.480 -7.116 -2.427 1.00 90.44 196 ASN A N 1
ATOM 1552 C CA . ASN A 1 196 ? 15.001 -7.968 -1.374 1.00 90.44 196 ASN A CA 1
ATOM 1553 C C . ASN A 1 196 ? 14.677 -7.385 -0.000 1.00 90.44 196 ASN A C 1
ATOM 1555 O O . ASN A 1 196 ? 14.266 -6.229 0.107 1.00 90.44 196 ASN A O 1
ATOM 1559 N N . ASP A 1 197 ? 14.944 -8.163 1.042 1.00 88.12 197 ASP A N 1
ATOM 1560 C CA . ASP A 1 197 ? 14.972 -7.639 2.404 1.00 88.12 197 ASP A CA 1
ATOM 1561 C C . ASP A 1 197 ? 16.012 -6.513 2.512 1.00 88.12 197 ASP A C 1
ATOM 1563 O O . ASP A 1 197 ? 17.052 -6.533 1.845 1.00 88.12 197 ASP A O 1
ATOM 1567 N N . LYS A 1 198 ? 15.762 -5.522 3.372 1.00 88.88 198 LYS A N 1
ATOM 1568 C CA . LYS A 1 198 ? 16.594 -4.314 3.476 1.00 88.88 198 LYS A CA 1
ATOM 1569 C C . LYS A 1 198 ? 18.072 -4.593 3.745 1.00 88.88 198 LYS A C 1
ATOM 1571 O O . LYS A 1 198 ? 18.931 -3.872 3.238 1.00 88.88 198 LYS A O 1
ATOM 1576 N N . SER A 1 199 ? 18.369 -5.602 4.563 1.00 85.25 199 SER A N 1
ATOM 1577 C CA . SER A 1 199 ? 19.741 -5.983 4.913 1.00 85.25 199 SER A CA 1
ATOM 1578 C C . SER A 1 199 ? 20.474 -6.710 3.787 1.00 85.25 199 SER A C 1
ATOM 1580 O O . SER A 1 199 ? 21.692 -6.860 3.849 1.00 85.25 199 SER A O 1
ATOM 1582 N N . GLU A 1 200 ? 19.749 -7.177 2.774 1.00 87.31 200 GLU A N 1
ATOM 1583 C CA . GLU A 1 200 ? 20.290 -8.000 1.709 1.00 87.31 200 GLU A CA 1
ATOM 1584 C C . GLU A 1 200 ? 20.631 -7.167 0.470 1.00 87.31 200 GLU A C 1
ATOM 1586 O O . GLU A 1 200 ? 19.929 -6.243 0.047 1.00 87.31 200 GLU A O 1
ATOM 1591 N N . THR A 1 201 ? 21.745 -7.524 -0.160 1.00 85.44 201 THR A N 1
ATOM 1592 C CA . THR A 1 201 ? 22.167 -6.893 -1.413 1.00 85.44 201 THR A CA 1
ATOM 1593 C C . THR A 1 201 ? 21.422 -7.518 -2.586 1.00 85.44 201 THR A C 1
ATOM 1595 O O . THR A 1 201 ? 21.292 -8.743 -2.668 1.00 85.44 201 THR A O 1
ATOM 1598 N N . ILE A 1 202 ? 20.964 -6.690 -3.523 1.00 88.31 202 ILE A N 1
ATOM 1599 C CA . ILE A 1 202 ? 20.451 -7.164 -4.807 1.00 88.31 202 ILE A CA 1
ATOM 1600 C C . ILE A 1 202 ? 21.646 -7.561 -5.671 1.00 88.31 202 ILE A C 1
ATOM 1602 O O . ILE A 1 202 ? 22.551 -6.766 -5.912 1.00 88.31 202 ILE A O 1
ATOM 1606 N N . LYS A 1 203 ? 21.680 -8.827 -6.092 1.00 86.56 203 LYS A N 1
ATOM 1607 C CA . LYS A 1 203 ? 22.797 -9.376 -6.865 1.00 86.56 203 LYS A CA 1
ATOM 1608 C C . LYS A 1 203 ? 22.379 -9.579 -8.306 1.00 86.56 203 LYS A C 1
ATOM 1610 O O . LYS A 1 203 ? 21.298 -10.102 -8.581 1.00 86.56 203 LYS A O 1
ATOM 1615 N N . TYR A 1 204 ? 23.284 -9.244 -9.215 1.00 84.25 204 TYR A N 1
ATOM 1616 C CA . TYR A 1 204 ? 23.121 -9.469 -10.643 1.00 84.25 204 TYR A CA 1
ATOM 1617 C C . TYR A 1 204 ? 24.219 -10.387 -11.144 1.00 84.25 204 TYR A C 1
ATOM 1619 O O . TYR A 1 204 ? 25.376 -10.302 -10.735 1.00 84.25 204 TYR A O 1
ATOM 1627 N N . ASN A 1 205 ? 23.859 -11.273 -12.060 1.00 79.06 205 ASN A N 1
ATOM 1628 C CA . ASN A 1 205 ? 24.845 -12.058 -12.772 1.00 79.06 205 ASN A CA 1
ATOM 1629 C C . ASN A 1 205 ? 25.563 -11.156 -13.784 1.00 79.06 205 ASN A C 1
ATOM 1631 O O . ASN A 1 205 ? 24.940 -10.685 -14.719 1.00 79.06 205 ASN A O 1
ATOM 1635 N N . GLU A 1 206 ? 26.872 -10.954 -13.667 1.00 73.38 206 GLU A N 1
ATOM 1636 C CA . GLU A 1 206 ? 27.614 -10.014 -14.530 1.00 73.38 206 GLU A CA 1
ATOM 1637 C C . GLU A 1 206 ? 27.510 -10.309 -16.039 1.00 73.38 206 GLU A C 1
ATOM 1639 O O . GLU A 1 206 ? 27.612 -9.408 -16.867 1.00 73.38 206 GLU A O 1
ATOM 1644 N N . LYS A 1 207 ? 27.299 -11.576 -16.422 1.00 69.06 207 LYS A N 1
ATOM 1645 C CA . LYS A 1 207 ? 27.195 -11.993 -17.832 1.00 69.06 207 LYS A CA 1
ATOM 1646 C C . LYS A 1 207 ? 25.797 -11.840 -18.413 1.00 69.06 207 LYS A C 1
ATOM 1648 O O . LYS A 1 207 ? 25.673 -11.884 -19.639 1.00 69.06 207 LYS A O 1
ATOM 1653 N N . THR A 1 208 ? 24.776 -11.820 -17.557 1.00 71.50 208 THR A N 1
ATOM 1654 C CA . THR A 1 208 ? 23.359 -11.796 -17.956 1.00 71.50 208 THR A CA 1
ATOM 1655 C C . THR A 1 208 ? 22.622 -10.545 -17.465 1.00 71.50 208 THR A C 1
ATOM 1657 O O . THR A 1 208 ? 21.576 -10.174 -17.979 1.00 71.50 208 THR A O 1
ATOM 1660 N N . GLY A 1 209 ? 23.149 -9.841 -16.474 1.00 76.69 209 GLY A N 1
ATOM 1661 C CA . GLY A 1 209 ? 22.462 -8.715 -15.869 1.00 76.69 209 GLY A CA 1
ATOM 1662 C C . GLY A 1 209 ? 21.137 -9.058 -15.190 1.00 76.69 209 GLY A C 1
ATOM 1663 O O . GLY A 1 209 ? 20.440 -8.180 -14.687 1.00 76.69 209 GLY A O 1
ATOM 1664 N N . ILE A 1 210 ? 20.788 -10.341 -15.187 1.00 82.00 210 ILE A N 1
ATOM 1665 C CA . ILE A 1 210 ? 19.597 -10.896 -14.588 1.00 82.00 210 ILE A CA 1
ATOM 1666 C C . ILE A 1 210 ? 19.888 -11.113 -13.110 1.00 82.00 210 ILE A C 1
ATOM 1668 O O . ILE A 1 210 ? 20.959 -11.611 -12.737 1.00 82.00 210 ILE A O 1
ATOM 1672 N N . THR A 1 211 ? 18.946 -10.712 -12.265 1.00 85.81 211 THR A N 1
ATOM 1673 C CA . THR A 1 211 ? 19.055 -10.945 -10.829 1.00 85.81 211 THR A CA 1
ATOM 1674 C C . THR A 1 211 ? 18.683 -12.384 -10.477 1.00 85.81 211 THR A C 1
ATOM 1676 O O . THR A 1 211 ? 17.769 -12.970 -11.058 1.00 85.81 211 THR A O 1
ATOM 1679 N N . SER A 1 212 ? 19.384 -12.956 -9.499 1.00 82.06 212 SER A N 1
ATOM 1680 C CA . SER A 1 212 ? 18.998 -14.226 -8.872 1.00 82.06 212 SER A CA 1
ATOM 1681 C C . SER A 1 212 ? 18.125 -14.023 -7.630 1.00 82.06 212 SER A C 1
ATOM 1683 O O . SER A 1 212 ? 17.915 -14.969 -6.873 1.00 82.06 212 SER A O 1
ATOM 1685 N N . ASN A 1 213 ? 17.676 -12.792 -7.367 1.00 85.06 213 ASN A N 1
ATOM 1686 C CA . ASN A 1 213 ? 16.845 -12.480 -6.215 1.00 85.06 213 ASN A CA 1
ATOM 1687 C C . ASN A 1 213 ? 15.520 -13.252 -6.245 1.00 85.06 213 ASN A C 1
ATOM 1689 O O . ASN A 1 213 ? 14.948 -13.518 -7.306 1.00 85.06 213 ASN A O 1
ATOM 1693 N N . LYS A 1 214 ? 15.023 -13.573 -5.045 1.00 82.12 214 LYS A N 1
ATOM 1694 C CA . LYS A 1 214 ? 13.736 -14.250 -4.854 1.00 82.12 214 LYS A CA 1
ATOM 1695 C C . LYS A 1 214 ? 12.590 -13.405 -5.411 1.00 82.12 214 LYS A C 1
ATOM 1697 O O . LYS A 1 214 ? 11.788 -13.907 -6.194 1.00 82.12 214 LYS A O 1
ATOM 1702 N N . TYR A 1 215 ? 12.544 -12.132 -5.027 1.00 90.06 215 TYR A N 1
ATOM 1703 C CA . TYR A 1 215 ? 11.481 -11.210 -5.404 1.00 90.06 215 TYR A CA 1
ATOM 1704 C C . TYR A 1 215 ? 11.941 -10.363 -6.587 1.00 90.06 215 TYR A C 1
ATOM 1706 O O . TYR A 1 215 ? 12.719 -9.423 -6.441 1.00 90.06 215 TYR A O 1
ATOM 1714 N N . VAL A 1 216 ? 11.485 -10.721 -7.780 1.00 91.12 216 VAL A N 1
ATOM 1715 C CA . VAL A 1 216 ? 11.760 -9.965 -9.001 1.00 91.12 216 VAL A CA 1
ATOM 1716 C C . VAL A 1 216 ? 10.527 -9.967 -9.885 1.00 91.12 216 VAL A C 1
ATOM 1718 O O . VAL A 1 216 ? 9.809 -10.962 -9.974 1.00 91.12 216 VAL A O 1
ATOM 1721 N N . GLY A 1 217 ? 10.299 -8.834 -10.529 1.00 92.50 217 GLY A N 1
ATOM 1722 C CA . GLY A 1 217 ? 9.272 -8.647 -11.530 1.00 92.50 217 GLY A CA 1
ATOM 1723 C C . GLY A 1 217 ? 9.843 -8.070 -12.814 1.00 92.50 217 GLY A C 1
ATOM 1724 O O . GLY A 1 217 ? 10.930 -7.489 -12.828 1.00 92.50 217 GLY A O 1
ATOM 1725 N N . TYR A 1 218 ? 9.094 -8.227 -13.901 1.00 93.00 218 TYR A N 1
ATOM 1726 C CA . TYR A 1 218 ? 9.491 -7.740 -15.214 1.00 93.00 218 TYR A CA 1
ATOM 1727 C C . TYR A 1 218 ? 8.361 -6.953 -15.865 1.00 93.00 218 TYR A C 1
ATOM 1729 O O . TYR A 1 218 ? 7.191 -7.327 -15.767 1.00 93.00 218 TYR A O 1
ATOM 1737 N N . ALA A 1 219 ? 8.731 -5.885 -16.567 1.00 95.62 219 ALA A N 1
ATOM 1738 C CA . ALA A 1 219 ? 7.818 -5.067 -17.354 1.00 95.62 219 ALA A CA 1
ATOM 1739 C C . ALA A 1 219 ? 8.455 -4.675 -18.695 1.00 95.62 219 ALA A C 1
ATOM 1741 O O . ALA A 1 219 ? 9.676 -4.701 -18.857 1.00 95.62 219 ALA A O 1
ATOM 1742 N N . SER A 1 220 ? 7.627 -4.314 -19.671 1.00 95.38 220 SER A N 1
ATOM 1743 C CA . SER A 1 220 ? 8.066 -3.753 -20.942 1.00 95.38 220 SER A CA 1
ATOM 1744 C C . SER A 1 220 ? 8.339 -2.261 -20.786 1.00 95.38 220 SER A C 1
ATOM 1746 O O . SER A 1 220 ? 7.481 -1.522 -20.303 1.00 95.38 220 SER A O 1
ATOM 1748 N N . ALA A 1 221 ? 9.484 -1.808 -21.283 1.00 95.50 221 ALA A N 1
ATOM 1749 C CA . ALA A 1 221 ? 9.764 -0.397 -21.469 1.00 95.50 221 ALA A CA 1
ATOM 1750 C C . ALA A 1 221 ? 8.819 0.222 -22.512 1.00 95.50 221 ALA A C 1
ATOM 1752 O O . ALA A 1 221 ? 8.282 -0.482 -23.380 1.00 95.50 221 ALA A O 1
ATOM 1753 N N . LEU A 1 222 ? 8.648 1.543 -22.440 1.00 95.75 222 LEU A N 1
ATOM 1754 C CA . LEU A 1 222 ? 7.996 2.320 -23.495 1.00 95.75 222 LEU A CA 1
ATOM 1755 C C . LEU A 1 222 ? 8.812 2.279 -24.795 1.00 95.75 222 LEU A C 1
ATOM 1757 O O . LEU A 1 222 ? 10.018 2.029 -24.784 1.00 95.75 222 LEU A O 1
ATOM 1761 N N . PHE A 1 223 ? 8.146 2.515 -25.924 1.00 95.25 223 PHE A N 1
ATOM 1762 C CA . PHE A 1 223 ? 8.759 2.526 -27.250 1.00 95.25 223 PHE A CA 1
ATOM 1763 C C . PHE A 1 223 ? 8.171 3.627 -28.135 1.00 95.25 223 PHE A C 1
ATOM 1765 O O . PHE A 1 223 ? 7.041 4.067 -27.925 1.00 95.25 223 PHE A O 1
ATOM 1772 N N . ASP A 1 224 ? 8.945 4.057 -29.131 1.00 94.62 224 ASP A N 1
ATOM 1773 C CA . ASP A 1 224 ? 8.530 5.069 -30.105 1.00 94.62 224 ASP A CA 1
ATOM 1774 C C . ASP A 1 224 ? 7.565 4.524 -31.172 1.00 94.62 224 ASP A C 1
ATOM 1776 O O . ASP A 1 224 ? 7.282 3.332 -31.267 1.00 94.62 224 ASP A O 1
ATOM 1780 N N . VAL A 1 225 ? 7.093 5.391 -32.067 1.00 93.56 225 VAL A N 1
ATOM 1781 C CA . VAL A 1 225 ? 6.213 4.992 -33.183 1.00 93.56 225 VAL A CA 1
ATOM 1782 C C . VAL A 1 225 ? 6.818 3.918 -34.107 1.00 93.56 225 VAL A C 1
ATOM 1784 O O . VAL A 1 225 ? 6.079 3.225 -34.804 1.00 93.56 225 VAL A O 1
ATOM 1787 N N . ASN A 1 226 ? 8.142 3.738 -34.087 1.00 94.81 226 ASN A N 1
ATOM 1788 C CA . ASN A 1 226 ? 8.882 2.747 -34.870 1.00 94.81 226 ASN A CA 1
ATOM 1789 C C . ASN A 1 226 ? 9.184 1.461 -34.081 1.00 94.81 226 ASN A C 1
ATOM 1791 O O . ASN A 1 226 ? 9.915 0.601 -34.575 1.00 94.81 226 ASN A O 1
ATOM 1795 N N . LYS A 1 227 ? 8.626 1.301 -32.872 1.00 92.69 227 LYS A N 1
ATOM 1796 C CA . LYS A 1 227 ? 8.884 0.174 -31.958 1.00 92.69 227 LYS A CA 1
ATOM 1797 C C . LYS A 1 227 ? 10.330 0.084 -31.467 1.00 92.69 227 LYS A C 1
ATOM 1799 O O . LYS A 1 227 ? 10.787 -0.993 -31.078 1.00 92.69 227 LYS A O 1
ATOM 1804 N N . LYS A 1 228 ? 11.049 1.205 -31.437 1.00 94.81 228 LYS A N 1
ATOM 1805 C CA . LYS A 1 228 ? 12.328 1.312 -30.738 1.00 94.81 228 LYS A CA 1
ATOM 1806 C C . LYS A 1 228 ? 12.060 1.630 -29.268 1.00 94.81 228 LYS A C 1
ATOM 1808 O O . LYS A 1 228 ? 11.507 2.677 -28.950 1.00 94.81 228 LYS A O 1
ATOM 1813 N N . TYR A 1 229 ? 12.446 0.716 -28.381 1.00 95.00 229 TYR A N 1
ATOM 1814 C CA . TYR A 1 229 ? 12.302 0.896 -26.935 1.00 95.00 229 TYR A CA 1
ATOM 1815 C C . TYR A 1 229 ? 13.217 2.001 -26.402 1.00 95.00 229 TYR A C 1
ATOM 1817 O O . TYR A 1 229 ? 14.377 2.087 -26.816 1.00 95.00 229 TYR A O 1
ATOM 1825 N N . TYR A 1 230 ? 12.683 2.802 -25.483 1.00 95.19 230 TYR A N 1
ATOM 1826 C CA . TYR A 1 230 ? 13.374 3.897 -24.807 1.00 95.19 230 TYR A CA 1
ATOM 1827 C C . TYR A 1 230 ? 14.366 3.401 -23.754 1.00 95.19 230 TYR A C 1
ATOM 1829 O O . TYR A 1 230 ? 14.252 2.283 -23.249 1.00 95.19 230 TYR A O 1
ATOM 1837 N N . THR A 1 231 ? 15.330 4.247 -23.412 1.00 92.88 231 THR A N 1
ATOM 1838 C CA . THR A 1 231 ? 16.410 3.984 -22.462 1.00 92.88 231 THR A CA 1
ATOM 1839 C C . THR A 1 231 ? 16.005 4.459 -21.072 1.00 92.88 231 THR A C 1
ATOM 1841 O O . THR A 1 231 ? 15.660 5.625 -20.881 1.00 92.88 231 THR A O 1
ATOM 1844 N N . LEU A 1 232 ? 16.006 3.551 -20.092 1.00 93.06 232 LEU A N 1
ATOM 1845 C CA . LEU A 1 232 ? 15.664 3.866 -18.706 1.00 93.06 232 LEU A CA 1
ATOM 1846 C C . LEU A 1 232 ? 16.668 4.882 -18.147 1.00 93.06 232 LEU A C 1
ATOM 1848 O O . LEU A 1 232 ? 17.848 4.577 -18.004 1.00 93.06 232 LEU A O 1
ATOM 1852 N N . SER A 1 233 ? 16.177 6.062 -17.776 1.00 90.88 233 SER A N 1
ATOM 1853 C CA . SER A 1 233 ? 16.980 7.130 -17.176 1.00 90.88 233 SER A CA 1
ATOM 1854 C C . SER A 1 233 ? 16.996 7.035 -15.652 1.00 90.88 233 SER A C 1
ATOM 1856 O O . SER A 1 233 ? 18.054 7.096 -15.030 1.00 90.88 233 SER A O 1
ATOM 1858 N N . ARG A 1 234 ? 15.818 6.883 -15.038 1.00 91.31 234 ARG A N 1
ATOM 1859 C CA . ARG A 1 234 ? 15.630 6.764 -13.584 1.00 91.31 234 ARG A CA 1
ATOM 1860 C C . ARG A 1 234 ? 14.298 6.105 -13.271 1.00 91.31 234 ARG A C 1
ATOM 1862 O O . ARG A 1 234 ? 13.451 5.941 -14.149 1.00 91.31 234 ARG A O 1
ATOM 1869 N N . TRP A 1 235 ? 14.089 5.803 -12.000 1.00 94.19 235 TRP A N 1
ATOM 1870 C CA . TRP A 1 235 ? 12.794 5.372 -11.503 1.00 94.19 235 TRP A CA 1
ATOM 1871 C C . TRP A 1 235 ? 12.485 6.010 -10.156 1.00 94.19 235 TRP A C 1
ATOM 1873 O O . TRP A 1 235 ? 13.382 6.453 -9.435 1.00 94.19 235 TRP A O 1
ATOM 1883 N N . ASN A 1 236 ? 11.198 6.065 -9.841 1.00 91.56 236 ASN A N 1
ATOM 1884 C CA . ASN A 1 236 ? 10.684 6.632 -8.609 1.00 91.56 236 ASN A CA 1
ATOM 1885 C C . ASN A 1 236 ? 9.565 5.748 -8.063 1.00 91.56 236 ASN A C 1
ATOM 1887 O O . ASN A 1 236 ? 8.871 5.054 -8.809 1.00 91.56 236 ASN A O 1
ATOM 1891 N N . ARG A 1 237 ? 9.374 5.815 -6.751 1.00 91.62 237 ARG A N 1
ATOM 1892 C CA . ARG A 1 237 ? 8.151 5.333 -6.108 1.00 91.62 237 ARG A CA 1
ATOM 1893 C C . ARG A 1 237 ? 7.054 6.376 -6.344 1.00 91.62 237 ARG A C 1
ATOM 1895 O O . ARG A 1 237 ? 7.344 7.566 -6.351 1.00 91.62 237 ARG A O 1
ATOM 1902 N N . GLY A 1 238 ? 5.827 5.955 -6.605 1.00 89.62 238 GLY A N 1
ATOM 1903 C CA . GLY A 1 238 ? 4.674 6.851 -6.650 1.00 89.62 238 GLY A CA 1
ATOM 1904 C C . GLY A 1 238 ? 3.997 6.931 -5.285 1.00 89.62 238 GLY A C 1
ATOM 1905 O O . GLY A 1 238 ? 4.654 6.857 -4.243 1.00 89.62 238 GLY A O 1
ATOM 1906 N N . VAL A 1 239 ? 2.675 7.087 -5.297 1.00 87.69 239 VAL A N 1
ATOM 1907 C CA . VAL A 1 239 ? 1.863 7.018 -4.078 1.00 87.69 239 VAL A CA 1
ATOM 1908 C C . VAL A 1 239 ? 1.892 5.597 -3.500 1.00 87.69 239 VAL A C 1
ATOM 1910 O O . VAL A 1 239 ? 1.909 4.619 -4.250 1.00 87.69 239 VAL A O 1
ATOM 1913 N N . GLY A 1 240 ? 1.917 5.503 -2.170 1.00 91.62 240 GLY A N 1
ATOM 1914 C CA . GLY A 1 240 ? 1.633 4.275 -1.433 1.00 91.62 240 GLY A CA 1
ATOM 1915 C C . GLY A 1 240 ? 0.182 4.298 -0.965 1.00 91.62 240 GLY A C 1
ATOM 1916 O O . GLY A 1 240 ? -0.246 5.281 -0.357 1.00 91.62 240 GLY A O 1
ATOM 1917 N N . ILE A 1 241 ? -0.570 3.251 -1.282 1.00 92.31 241 ILE A N 1
ATOM 1918 C CA . ILE A 1 241 ? -1.993 3.122 -0.980 1.00 92.31 241 ILE A CA 1
ATOM 1919 C C . ILE A 1 241 ? -2.157 1.958 -0.011 1.00 92.31 241 ILE A C 1
ATOM 1921 O O . ILE A 1 241 ? -1.872 0.813 -0.356 1.00 92.31 241 ILE A O 1
ATOM 1925 N N . TYR A 1 242 ? -2.597 2.276 1.203 1.00 94.38 242 TYR A N 1
ATOM 1926 C CA . TYR A 1 242 ? -3.084 1.278 2.143 1.00 94.38 242 TYR A CA 1
ATOM 1927 C C . TYR A 1 242 ? -4.503 0.876 1.789 1.00 94.38 242 TYR A C 1
ATOM 1929 O O . TYR A 1 242 ? -5.310 1.725 1.405 1.00 94.38 242 TYR A O 1
ATOM 1937 N N . ASP A 1 243 ? -4.810 -0.400 1.958 1.00 93.81 243 ASP A N 1
ATOM 1938 C CA . ASP A 1 243 ? -6.140 -0.934 1.722 1.00 93.81 243 ASP A CA 1
ATOM 1939 C C . ASP A 1 243 ? -6.334 -2.231 2.528 1.00 93.81 243 ASP A C 1
ATOM 1941 O O . ASP A 1 243 ? -5.394 -2.752 3.139 1.00 93.81 243 ASP A O 1
ATOM 1945 N N . ILE A 1 244 ? -7.569 -2.716 2.579 1.00 94.38 244 ILE A N 1
ATOM 1946 C CA . ILE A 1 244 ? -7.970 -3.902 3.326 1.00 94.38 244 ILE A CA 1
ATOM 1947 C C . ILE A 1 244 ? -8.827 -4.796 2.436 1.00 94.38 244 ILE A C 1
ATOM 1949 O O . ILE A 1 244 ? -9.719 -4.328 1.729 1.00 94.38 244 ILE A O 1
ATOM 1953 N N . ASP A 1 245 ? -8.531 -6.092 2.429 1.00 92.88 245 ASP A N 1
ATOM 1954 C CA . ASP A 1 245 ? -9.285 -7.036 1.618 1.00 92.88 245 ASP A CA 1
ATOM 1955 C C . ASP A 1 245 ? -10.611 -7.431 2.294 1.00 92.88 245 ASP A C 1
ATOM 1957 O O . ASP A 1 245 ? -10.881 -7.128 3.455 1.00 92.88 245 ASP A O 1
ATOM 1961 N N . LYS A 1 246 ? -11.448 -8.179 1.572 1.00 91.31 246 LYS A N 1
ATOM 1962 C CA . LYS A 1 246 ? -12.738 -8.673 2.085 1.00 91.31 246 LYS A CA 1
ATOM 1963 C C . LYS A 1 246 ? -12.625 -9.553 3.332 1.00 91.31 246 LYS A C 1
ATOM 1965 O O . LYS A 1 246 ? -13.624 -9.761 4.016 1.00 91.31 246 LYS A O 1
ATOM 1970 N N . ASN A 1 247 ? -11.465 -10.167 3.554 1.00 91.56 247 ASN A N 1
ATOM 1971 C CA . ASN A 1 247 ? -11.247 -10.988 4.727 1.00 91.56 247 ASN A CA 1
ATOM 1972 C C . ASN A 1 247 ? -10.885 -10.107 5.911 1.00 91.56 247 ASN A C 1
ATOM 1974 O O . ASN A 1 247 ? -11.005 -10.602 7.019 1.00 91.56 247 ASN A O 1
ATOM 1978 N N . GLY A 1 248 ? -10.475 -8.854 5.702 1.00 92.12 248 GLY A N 1
ATOM 1979 C CA . GLY A 1 248 ? -9.959 -7.938 6.707 1.00 92.12 248 GLY A CA 1
ATOM 1980 C C . GLY A 1 248 ? -8.433 -7.971 6.803 1.00 92.12 248 GLY A C 1
ATOM 1981 O O . GLY A 1 248 ? -7.910 -7.730 7.885 1.00 92.12 248 GLY A O 1
ATOM 1982 N N . ASP A 1 249 ? -7.723 -8.408 5.762 1.00 94.81 249 ASP A N 1
ATOM 1983 C CA . ASP A 1 249 ? -6.257 -8.453 5.739 1.00 94.81 249 ASP A CA 1
ATOM 1984 C C . ASP A 1 249 ? -5.709 -7.183 5.081 1.00 94.81 249 ASP A C 1
ATOM 1986 O O . ASP A 1 249 ? -6.202 -6.734 4.043 1.00 94.81 249 ASP A O 1
ATOM 1990 N N . ILE A 1 250 ? -4.699 -6.581 5.707 1.00 96.56 250 ILE A N 1
ATOM 1991 C CA . ILE A 1 250 ? -4.198 -5.255 5.343 1.00 96.56 250 ILE A CA 1
ATOM 1992 C C . ILE A 1 250 ? -3.065 -5.387 4.333 1.00 96.56 250 ILE A C 1
ATOM 1994 O O . ILE A 1 250 ? -2.153 -6.201 4.504 1.00 96.56 250 ILE A O 1
ATOM 1998 N N . TYR A 1 251 ? -3.072 -4.534 3.316 1.00 95.94 251 TYR A N 1
ATOM 1999 C CA . TYR A 1 251 ? -1.984 -4.452 2.356 1.00 95.94 251 TYR A CA 1
ATOM 2000 C C . TYR A 1 251 ? -1.618 -3.014 1.999 1.00 95.94 251 TYR A C 1
ATOM 2002 O O . TYR A 1 251 ? -2.349 -2.057 2.255 1.00 95.94 251 TYR A O 1
ATOM 2010 N N . LEU A 1 252 ? -0.429 -2.882 1.424 1.00 95.88 252 LEU A N 1
ATOM 2011 C CA . LEU A 1 252 ? 0.155 -1.650 0.928 1.00 95.88 252 LEU A CA 1
ATOM 2012 C C . LEU A 1 252 ? 0.616 -1.878 -0.512 1.00 95.88 252 LEU A C 1
ATOM 2014 O O . LEU A 1 252 ? 1.481 -2.721 -0.761 1.00 95.88 252 LEU A O 1
ATOM 2018 N N . ASP A 1 253 ? 0.071 -1.095 -1.438 1.00 94.88 253 ASP A N 1
ATOM 2019 C CA . ASP A 1 253 ? 0.513 -1.038 -2.830 1.00 94.88 253 ASP A CA 1
ATOM 2020 C C . ASP A 1 253 ? 1.275 0.266 -3.084 1.00 94.88 253 ASP A C 1
ATOM 2022 O O . ASP A 1 253 ? 0.760 1.359 -2.853 1.00 94.88 253 ASP A O 1
ATOM 2026 N N . ILE A 1 254 ? 2.521 0.167 -3.552 1.00 94.81 254 ILE A N 1
ATOM 2027 C CA . ILE A 1 254 ? 3.361 1.324 -3.888 1.00 94.81 254 ILE A CA 1
ATOM 2028 C C . ILE A 1 254 ? 3.642 1.322 -5.380 1.00 94.81 254 ILE A C 1
ATOM 2030 O O . ILE A 1 254 ? 4.300 0.418 -5.896 1.00 94.81 254 ILE A O 1
ATOM 2034 N N . GLN A 1 255 ? 3.233 2.388 -6.058 1.00 94.38 255 GLN A N 1
ATOM 2035 C CA . GLN A 1 255 ? 3.454 2.521 -7.494 1.00 94.38 255 GLN A CA 1
ATOM 2036 C C . GLN A 1 255 ? 4.944 2.552 -7.841 1.00 94.38 255 GLN A C 1
ATOM 2038 O O . GLN A 1 255 ? 5.742 3.232 -7.191 1.00 94.38 255 GLN A O 1
ATOM 2043 N N . VAL A 1 256 ? 5.311 1.882 -8.931 1.00 96.31 256 VAL A N 1
ATOM 2044 C CA . VAL A 1 256 ? 6.654 1.933 -9.515 1.00 96.31 256 VAL A CA 1
ATOM 2045 C C . VAL A 1 256 ? 6.595 2.685 -10.838 1.00 96.31 256 VAL A C 1
ATOM 2047 O O . VAL A 1 256 ? 5.876 2.303 -11.767 1.00 96.31 256 VAL A O 1
ATOM 2050 N N . LEU A 1 257 ? 7.360 3.773 -10.915 1.00 95.75 257 LEU A N 1
ATOM 2051 C CA . LEU A 1 257 ? 7.342 4.723 -12.021 1.00 95.75 257 LEU A CA 1
ATOM 2052 C C . LEU A 1 257 ? 8.702 4.750 -12.728 1.00 95.75 257 LEU A C 1
ATOM 2054 O O . LEU A 1 257 ? 9.721 5.027 -12.096 1.00 95.75 257 LEU A O 1
ATOM 2058 N N . ALA A 1 258 ? 8.722 4.498 -14.036 1.00 95.81 258 ALA A N 1
ATOM 2059 C CA . ALA A 1 258 ? 9.913 4.550 -14.880 1.00 95.81 258 ALA A CA 1
ATOM 2060 C C . ALA A 1 258 ? 9.946 5.841 -15.715 1.00 95.81 258 ALA A C 1
ATOM 2062 O O . ALA A 1 258 ? 8.937 6.246 -16.298 1.00 95.81 258 ALA A O 1
ATOM 2063 N N . ASN A 1 259 ? 11.121 6.468 -15.794 1.00 94.81 259 ASN A N 1
ATOM 2064 C CA . ASN A 1 259 ? 11.389 7.632 -16.635 1.00 94.81 259 ASN A CA 1
ATOM 2065 C C . ASN A 1 259 ? 12.499 7.320 -17.638 1.00 94.81 259 ASN A C 1
ATOM 2067 O O . ASN A 1 259 ? 13.440 6.586 -17.329 1.00 94.81 259 ASN A O 1
ATOM 2071 N N . TYR A 1 260 ? 12.412 7.932 -18.814 1.00 95.06 260 TYR A N 1
ATOM 2072 C CA . TYR A 1 260 ? 13.253 7.613 -19.962 1.00 95.06 260 TYR A CA 1
ATOM 2073 C C . TYR A 1 260 ? 14.090 8.808 -20.414 1.00 95.06 260 TYR A C 1
ATOM 2075 O O . TYR A 1 260 ? 13.759 9.949 -20.107 1.00 95.06 260 TYR A O 1
ATOM 2083 N N . GLU A 1 261 ? 15.185 8.551 -21.126 1.00 93.88 261 GLU A N 1
ATOM 2084 C CA . GLU A 1 261 ? 16.028 9.616 -21.688 1.00 93.88 261 GLU A CA 1
ATOM 2085 C C . GLU A 1 261 ? 15.336 10.330 -22.857 1.00 93.88 261 GLU A C 1
ATOM 2087 O O . GLU A 1 261 ? 15.493 11.534 -23.046 1.00 93.88 261 GLU A O 1
ATOM 2092 N N . GLU A 1 262 ? 14.558 9.584 -23.641 1.00 96.00 262 GLU A N 1
ATOM 2093 C CA . GLU A 1 262 ? 13.980 10.043 -24.903 1.00 96.00 262 GLU A CA 1
ATOM 2094 C C . GLU A 1 262 ? 12.611 10.726 -24.754 1.00 96.00 262 GLU A C 1
ATOM 2096 O O . GLU A 1 262 ? 12.134 11.337 -25.709 1.00 96.00 262 GLU A O 1
ATOM 2101 N N . THR A 1 263 ? 11.960 10.634 -23.589 1.00 94.94 263 THR A N 1
ATOM 2102 C CA . THR A 1 263 ? 10.641 11.241 -23.342 1.00 94.94 263 THR A CA 1
ATOM 2103 C C . THR A 1 263 ? 10.506 11.768 -21.916 1.00 94.94 263 THR A C 1
ATOM 2105 O O . THR A 1 263 ? 11.098 11.243 -20.975 1.00 94.94 263 THR A O 1
ATOM 2108 N N . THR A 1 264 ? 9.674 12.797 -21.746 1.00 92.88 264 THR A N 1
ATOM 2109 C CA . THR A 1 264 ? 9.248 13.304 -20.434 1.00 92.88 264 THR A CA 1
ATOM 2110 C C . THR A 1 264 ? 8.131 12.472 -19.805 1.00 92.88 264 THR A C 1
ATOM 2112 O O . THR A 1 264 ? 7.781 12.705 -18.647 1.00 92.88 264 THR A O 1
ATOM 2115 N N . ASP A 1 265 ? 7.557 11.523 -20.547 1.00 92.38 265 ASP A N 1
ATOM 2116 C CA . ASP A 1 265 ? 6.484 10.671 -20.049 1.00 92.38 265 ASP A CA 1
ATOM 2117 C C . ASP A 1 265 ? 6.973 9.793 -18.894 1.00 92.38 265 ASP A C 1
ATOM 2119 O O . ASP A 1 265 ? 8.046 9.184 -18.930 1.00 92.38 265 ASP A O 1
ATOM 2123 N N . THR A 1 266 ? 6.144 9.710 -17.856 1.00 93.06 266 THR A N 1
ATOM 2124 C CA . THR A 1 266 ? 6.344 8.777 -16.748 1.00 93.06 266 THR A CA 1
ATOM 2125 C C . THR A 1 266 ? 5.492 7.542 -16.989 1.00 93.06 266 THR A C 1
ATOM 2127 O O . THR A 1 266 ? 4.271 7.638 -17.115 1.00 93.06 266 THR A O 1
ATOM 2130 N N . GLN A 1 267 ? 6.124 6.374 -17.035 1.00 95.44 267 GLN A N 1
ATOM 2131 C CA . GLN A 1 267 ? 5.420 5.106 -17.162 1.00 95.44 267 GLN A CA 1
ATOM 2132 C C . GLN A 1 267 ? 5.178 4.498 -15.785 1.00 95.44 267 GLN A C 1
ATOM 2134 O O . GLN A 1 267 ? 6.128 4.200 -15.067 1.00 95.44 267 GLN A O 1
ATOM 2139 N N . TYR A 1 268 ? 3.923 4.214 -15.454 1.00 95.56 268 TYR A N 1
ATOM 2140 C CA . TYR A 1 268 ? 3.597 3.277 -14.383 1.00 95.56 268 TYR A CA 1
ATOM 2141 C C . TYR A 1 268 ? 3.762 1.842 -14.882 1.00 95.56 268 TYR A C 1
ATOM 2143 O O . TYR A 1 268 ? 3.118 1.439 -15.853 1.00 95.56 268 TYR A O 1
ATOM 2151 N N . ILE A 1 269 ? 4.669 1.097 -14.251 1.00 96.31 269 ILE A N 1
ATOM 2152 C CA . ILE A 1 269 ? 5.032 -0.264 -14.673 1.00 96.31 269 ILE A CA 1
ATOM 2153 C C . ILE A 1 269 ? 4.394 -1.352 -13.804 1.00 96.31 269 ILE A C 1
ATOM 2155 O O . ILE A 1 269 ? 4.431 -2.525 -14.175 1.00 96.31 269 ILE A O 1
ATOM 2159 N N . GLY A 1 270 ? 3.797 -0.975 -12.675 1.00 96.06 270 GLY A N 1
ATOM 2160 C CA . GLY A 1 270 ? 3.190 -1.882 -11.709 1.00 96.06 270 GLY A CA 1
ATOM 2161 C C . GLY A 1 270 ? 3.337 -1.378 -10.278 1.00 96.06 270 GLY A C 1
ATOM 2162 O O . GLY A 1 270 ? 3.845 -0.277 -10.054 1.00 96.06 270 GLY A O 1
ATOM 2163 N N . ASP A 1 271 ? 2.939 -2.215 -9.328 1.00 95.81 271 ASP A N 1
ATOM 2164 C CA . ASP A 1 271 ? 2.995 -1.928 -7.896 1.00 95.81 271 ASP A CA 1
ATOM 2165 C C . ASP A 1 271 ? 3.925 -2.887 -7.155 1.00 95.81 271 ASP A C 1
ATOM 2167 O O . ASP A 1 271 ? 4.043 -4.072 -7.487 1.00 95.81 271 ASP A O 1
ATOM 2171 N N . ILE A 1 272 ? 4.562 -2.369 -6.109 1.00 96.38 272 ILE A N 1
ATOM 2172 C CA . ILE A 1 272 ? 5.102 -3.173 -5.019 1.00 96.38 272 ILE A CA 1
ATOM 2173 C C . ILE A 1 272 ? 3.948 -3.457 -4.068 1.00 96.38 272 ILE A C 1
ATOM 2175 O O . ILE A 1 272 ? 3.482 -2.545 -3.393 1.00 96.38 272 ILE A O 1
ATOM 2179 N N . HIS A 1 273 ? 3.515 -4.707 -4.015 1.00 95.94 273 HIS A N 1
ATOM 2180 C CA . HIS A 1 273 ? 2.470 -5.170 -3.118 1.00 95.94 273 HIS A CA 1
ATOM 2181 C C . HIS A 1 273 ? 3.085 -5.814 -1.882 1.00 95.94 273 HIS A C 1
ATOM 2183 O O . HIS A 1 273 ? 3.932 -6.702 -2.011 1.00 95.94 273 HIS A O 1
ATOM 2189 N N . CYS A 1 274 ? 2.651 -5.381 -0.704 1.00 95.75 274 CYS A N 1
ATOM 2190 C CA . CYS A 1 274 ? 3.076 -5.920 0.583 1.00 95.75 274 CYS A CA 1
ATOM 2191 C C . CYS A 1 274 ? 1.850 -6.189 1.456 1.00 95.75 274 CYS A C 1
ATOM 2193 O O . CYS A 1 274 ? 0.967 -5.340 1.534 1.00 95.75 274 CYS A O 1
ATOM 2195 N N . GLU A 1 275 ? 1.820 -7.322 2.153 1.00 95.94 275 GLU A N 1
ATOM 2196 C CA . GLU A 1 275 ? 0.905 -7.494 3.287 1.00 95.94 275 GLU A CA 1
ATOM 2197 C C . GLU A 1 275 ? 1.470 -6.726 4.492 1.00 95.94 275 GLU A C 1
ATOM 2199 O O . GLU A 1 275 ? 2.687 -6.540 4.611 1.00 95.94 275 GLU A O 1
ATOM 2204 N N . MET A 1 276 ? 0.592 -6.277 5.382 1.00 95.81 276 MET A N 1
ATOM 2205 C CA . MET A 1 276 ? 0.956 -5.527 6.582 1.00 95.81 276 MET A CA 1
ATOM 2206 C C . MET A 1 276 ? 0.580 -6.324 7.831 1.00 95.81 276 MET A C 1
ATOM 2208 O O . MET A 1 276 ? -0.510 -6.888 7.895 1.00 95.81 276 MET A O 1
ATOM 2212 N N . ASP A 1 277 ? 1.463 -6.312 8.824 1.00 94.31 277 ASP A N 1
ATOM 2213 C CA . ASP A 1 277 ? 1.169 -6.738 10.192 1.00 94.31 277 ASP A CA 1
ATOM 2214 C C . ASP A 1 277 ? 1.041 -5.496 11.085 1.00 94.31 277 ASP A C 1
ATOM 2216 O O . ASP A 1 277 ? 1.571 -4.422 10.766 1.00 94.31 277 ASP A O 1
ATOM 2220 N N . VAL A 1 278 ? 0.356 -5.642 12.220 1.00 92.62 278 VAL A N 1
ATOM 2221 C CA . VAL A 1 278 ? 0.336 -4.623 13.268 1.00 92.62 278 VAL A CA 1
ATOM 2222 C C . VAL A 1 278 ? 1.073 -5.159 14.488 1.00 92.62 278 VAL A C 1
ATOM 2224 O O . VAL A 1 278 ? 0.740 -6.216 15.004 1.00 92.62 278 VAL A O 1
ATOM 2227 N N . GLU A 1 279 ? 2.080 -4.435 14.969 1.00 86.69 279 GLU A N 1
ATOM 2228 C CA . GLU A 1 279 ? 2.798 -4.788 16.195 1.00 86.69 279 GLU A CA 1
ATOM 2229 C C . GLU A 1 279 ? 2.914 -3.548 17.084 1.00 86.69 279 GLU A C 1
ATOM 2231 O O . GLU A 1 279 ? 3.422 -2.505 16.668 1.00 86.69 279 GLU A O 1
ATOM 2236 N N . ASN A 1 280 ? 2.429 -3.634 18.328 1.00 82.38 280 ASN A N 1
ATOM 2237 C CA . ASN A 1 280 ? 2.421 -2.510 19.275 1.00 82.38 280 ASN A CA 1
ATOM 2238 C C . ASN A 1 280 ? 1.794 -1.225 18.685 1.00 82.38 280 ASN A C 1
ATOM 2240 O O . ASN A 1 280 ? 2.324 -0.121 18.857 1.00 82.38 280 ASN A O 1
ATOM 2244 N N . GLY A 1 281 ? 0.694 -1.375 17.936 1.00 80.31 281 GLY A N 1
ATOM 2245 C CA . GLY A 1 281 ? 0.000 -0.266 17.275 1.00 80.31 281 GLY A CA 1
ATOM 2246 C C . GLY A 1 281 ? 0.759 0.366 16.101 1.00 80.31 281 GLY A C 1
ATOM 2247 O O . GLY A 1 281 ? 0.442 1.482 15.685 1.00 80.31 281 GLY A O 1
ATOM 2248 N N . LYS A 1 282 ? 1.786 -0.306 15.570 1.00 88.94 282 LYS A N 1
ATOM 2249 C CA . LYS A 1 282 ? 2.532 0.133 14.385 1.00 88.94 282 LYS A CA 1
ATOM 2250 C C . LYS A 1 282 ? 2.259 -0.804 13.225 1.00 88.94 282 LYS A C 1
ATOM 2252 O O . LYS A 1 282 ? 2.338 -2.013 13.379 1.00 88.94 282 LYS A O 1
ATOM 2257 N N . PHE A 1 283 ? 1.972 -0.218 12.070 1.00 93.88 283 PHE A N 1
ATOM 2258 C CA . PHE A 1 283 ? 1.797 -0.946 10.821 1.00 93.88 283 PHE A CA 1
ATOM 2259 C C . PHE A 1 283 ? 3.165 -1.174 10.183 1.00 93.88 283 PHE A C 1
ATOM 2261 O O . PHE A 1 283 ? 3.811 -0.219 9.739 1.00 93.88 283 PHE A O 1
ATOM 2268 N N . ASP A 1 284 ? 3.584 -2.430 10.110 1.00 94.06 284 ASP A N 1
ATOM 2269 C CA . ASP A 1 284 ? 4.862 -2.843 9.541 1.00 94.06 284 ASP A CA 1
ATOM 2270 C C . ASP A 1 284 ? 4.654 -3.847 8.401 1.00 94.06 284 ASP A C 1
ATOM 2272 O O . ASP A 1 284 ? 3.629 -4.518 8.302 1.00 94.06 284 ASP A O 1
ATOM 2276 N N . ILE A 1 285 ? 5.620 -3.922 7.483 1.00 94.19 285 ILE A N 1
ATOM 2277 C CA . ILE A 1 285 ? 5.530 -4.856 6.356 1.00 94.19 285 ILE A CA 1
ATOM 2278 C C . ILE A 1 285 ? 5.670 -6.281 6.875 1.00 94.19 285 ILE A C 1
ATOM 2280 O O . ILE A 1 285 ? 6.697 -6.639 7.458 1.00 94.19 285 ILE A O 1
ATOM 2284 N N . LYS A 1 286 ? 4.674 -7.113 6.569 1.00 93.12 286 LYS A N 1
ATOM 2285 C CA . LYS A 1 286 ? 4.687 -8.530 6.901 1.00 93.12 286 LYS A CA 1
ATOM 2286 C C . LYS A 1 286 ? 5.856 -9.225 6.204 1.00 93.12 286 LYS A C 1
ATOM 2288 O O . LYS A 1 286 ? 5.980 -9.137 4.972 1.00 93.12 286 LYS A O 1
ATOM 2293 N N . PRO A 1 287 ? 6.712 -9.953 6.937 1.00 88.00 287 PRO A N 1
ATOM 2294 C CA . PRO A 1 287 ? 7.844 -10.649 6.346 1.00 88.00 287 PRO A CA 1
ATOM 2295 C C . PRO A 1 287 ? 7.432 -11.599 5.216 1.00 88.00 287 PRO A C 1
ATOM 2297 O O . PRO A 1 287 ? 6.463 -12.343 5.325 1.00 88.00 287 PRO A O 1
ATOM 2300 N N . ASN A 1 288 ? 8.232 -11.645 4.148 1.00 86.56 288 ASN A N 1
ATOM 2301 C CA . ASN A 1 288 ? 8.024 -12.510 2.977 1.00 86.56 288 ASN A CA 1
ATOM 2302 C C . ASN A 1 288 ? 6.739 -12.277 2.157 1.00 86.56 288 ASN A C 1
ATOM 2304 O O . ASN A 1 288 ? 6.397 -13.132 1.341 1.00 86.56 288 ASN A O 1
ATOM 2308 N N . SER A 1 289 ? 6.064 -11.139 2.323 1.00 92.12 289 SER A N 1
ATOM 2309 C CA . SER A 1 289 ? 4.825 -10.819 1.595 1.00 92.12 289 SER A CA 1
ATOM 2310 C C . SER A 1 289 ? 5.027 -10.021 0.299 1.00 92.12 289 SER A C 1
ATOM 2312 O O . SER A 1 289 ? 4.078 -9.772 -0.437 1.00 92.12 289 SER A O 1
ATOM 2314 N N . ILE A 1 290 ? 6.263 -9.607 0.012 1.00 93.75 290 ILE A N 1
ATOM 2315 C CA . ILE A 1 290 ? 6.561 -8.644 -1.050 1.00 93.75 290 ILE A CA 1
ATOM 2316 C C . ILE A 1 290 ? 6.407 -9.294 -2.423 1.00 93.75 290 ILE A C 1
ATOM 2318 O O . ILE A 1 290 ? 7.061 -10.294 -2.735 1.00 93.75 290 ILE A O 1
ATOM 2322 N N . VAL A 1 291 ? 5.604 -8.676 -3.282 1.00 94.06 291 VAL A N 1
ATOM 2323 C CA . VAL A 1 291 ? 5.385 -9.107 -4.665 1.00 94.06 291 VAL A CA 1
ATOM 2324 C C . VAL A 1 291 ? 5.374 -7.891 -5.582 1.00 94.06 291 VAL A C 1
ATOM 2326 O O . VAL A 1 291 ? 4.807 -6.859 -5.250 1.00 94.06 291 VAL A O 1
ATOM 2329 N N . PHE A 1 292 ? 5.961 -8.012 -6.774 1.00 95.75 292 PHE A N 1
ATOM 2330 C CA . PHE A 1 292 ? 5.763 -7.013 -7.822 1.00 95.75 292 PHE A CA 1
ATOM 2331 C C . PHE A 1 292 ? 4.589 -7.424 -8.700 1.00 95.75 292 PHE A C 1
ATOM 2333 O O . PHE A 1 292 ? 4.629 -8.472 -9.353 1.00 95.75 292 PHE A O 1
ATOM 2340 N N . LYS A 1 293 ? 3.559 -6.584 -8.740 1.00 94.31 293 LYS A N 1
ATOM 2341 C CA . LYS A 1 293 ? 2.400 -6.744 -9.614 1.00 94.31 293 LYS A CA 1
ATOM 2342 C C . LYS A 1 293 ? 2.599 -5.862 -10.841 1.00 94.31 293 LYS A C 1
ATOM 2344 O O . LYS A 1 293 ? 2.314 -4.670 -10.809 1.00 94.31 293 LYS A O 1
ATOM 2349 N N . ALA A 1 294 ? 3.121 -6.447 -11.919 1.00 94.25 294 ALA A N 1
ATOM 2350 C CA . ALA A 1 294 ? 3.288 -5.734 -13.182 1.00 94.25 294 ALA A CA 1
ATOM 2351 C C . ALA A 1 294 ? 1.932 -5.243 -13.709 1.00 94.25 294 ALA A C 1
ATOM 2353 O O . ALA A 1 294 ? 0.959 -6.000 -13.706 1.00 94.25 294 ALA A O 1
ATOM 2354 N N . TYR A 1 295 ? 1.885 -4.012 -14.218 1.00 94.94 295 TYR A N 1
ATOM 2355 C CA . TYR A 1 295 ? 0.691 -3.508 -14.888 1.00 94.94 295 TYR A CA 1
ATOM 2356 C C . TYR A 1 295 ? 0.432 -4.323 -16.158 1.00 94.94 295 TYR A C 1
ATOM 2358 O O . TYR A 1 295 ? 1.344 -4.517 -16.965 1.00 94.94 295 TYR A O 1
ATOM 2366 N N . GLU A 1 296 ? -0.800 -4.801 -16.349 1.00 91.19 296 GLU A N 1
ATOM 2367 C CA . GLU A 1 296 ? -1.107 -5.838 -17.347 1.00 91.19 296 GLU A CA 1
ATOM 2368 C C . GLU A 1 296 ? -0.701 -5.423 -18.773 1.00 91.19 296 GLU A C 1
ATOM 2370 O O . GLU A 1 296 ? -0.135 -6.222 -19.516 1.00 91.19 296 GLU A O 1
ATOM 2375 N N . ASN A 1 297 ? -0.855 -4.139 -19.116 1.00 90.75 297 ASN A N 1
ATOM 2376 C CA . ASN A 1 297 ? -0.463 -3.591 -20.422 1.00 90.75 297 ASN A CA 1
ATOM 2377 C C . ASN A 1 297 ? 1.050 -3.627 -20.698 1.00 90.75 297 ASN A C 1
ATOM 2379 O O . ASN A 1 297 ? 1.472 -3.558 -21.853 1.00 90.75 297 ASN A O 1
ATOM 2383 N N . TYR A 1 298 ? 1.873 -3.727 -19.655 1.00 93.00 298 TYR A N 1
ATOM 2384 C CA . TYR A 1 298 ? 3.331 -3.789 -19.758 1.00 93.00 298 TYR A CA 1
ATOM 2385 C C . TYR A 1 298 ? 3.900 -5.111 -19.262 1.00 93.00 298 TYR A C 1
ATOM 2387 O O . TYR A 1 298 ? 5.117 -5.261 -19.188 1.00 93.00 298 TYR A O 1
ATOM 2395 N N . LYS A 1 299 ? 3.057 -6.087 -18.943 1.00 92.12 299 LYS A N 1
ATOM 2396 C CA . LYS A 1 299 ? 3.504 -7.388 -18.471 1.00 92.12 299 LYS A CA 1
ATOM 2397 C C . LYS A 1 299 ? 4.302 -8.108 -19.551 1.00 92.12 299 LYS A C 1
ATOM 2399 O O . LYS A 1 299 ? 3.945 -8.135 -20.729 1.00 92.12 299 LYS A O 1
ATOM 2404 N N . VAL A 1 300 ? 5.404 -8.716 -19.136 1.00 90.19 300 VAL A N 1
ATOM 2405 C CA . VAL A 1 300 ? 6.258 -9.533 -19.999 1.00 90.19 300 VAL A CA 1
ATOM 2406 C C . VAL A 1 300 ? 6.551 -10.855 -19.309 1.00 90.19 300 VAL A C 1
ATOM 2408 O O . VAL A 1 300 ? 6.535 -10.948 -18.084 1.00 90.19 300 VAL A O 1
ATOM 2411 N N . THR A 1 301 ? 6.805 -11.892 -20.102 1.00 85.06 301 THR A N 1
ATOM 2412 C CA . THR A 1 301 ? 7.230 -13.188 -19.572 1.00 85.06 301 THR A CA 1
ATOM 2413 C C . THR A 1 301 ? 8.564 -13.039 -18.853 1.00 85.06 301 THR A C 1
ATOM 2415 O O . THR A 1 301 ? 9.458 -12.354 -19.355 1.00 85.06 301 THR A O 1
ATOM 2418 N N . ASP A 1 302 ? 8.694 -13.706 -17.707 1.00 84.44 302 ASP A N 1
ATOM 2419 C CA . ASP A 1 302 ? 9.949 -13.795 -16.968 1.00 84.44 302 ASP A CA 1
ATOM 2420 C C . ASP A 1 302 ? 11.056 -14.367 -17.882 1.00 84.44 302 ASP A C 1
ATOM 2422 O O . ASP A 1 302 ? 10.939 -15.499 -18.365 1.00 84.44 302 ASP A O 1
ATOM 2426 N N . PRO A 1 303 ? 12.119 -13.598 -18.175 1.00 77.25 303 PRO A N 1
ATOM 2427 C CA . PRO A 1 303 ? 13.164 -14.032 -19.086 1.00 77.25 303 PRO A CA 1
ATOM 2428 C C . PRO A 1 303 ? 14.165 -15.003 -18.440 1.00 77.25 303 PRO A C 1
ATOM 2430 O O . PRO A 1 303 ? 15.005 -15.538 -19.167 1.00 77.25 303 PRO A O 1
ATOM 2433 N N . ARG A 1 304 ? 14.110 -15.255 -17.119 1.00 76.62 304 ARG A N 1
ATOM 2434 C CA . ARG A 1 304 ? 15.112 -16.057 -16.384 1.00 76.62 304 ARG A CA 1
ATOM 2435 C C . ARG A 1 304 ? 15.252 -17.481 -16.915 1.00 76.62 304 ARG A C 1
ATOM 2437 O O . ARG A 1 304 ? 16.376 -17.944 -17.088 1.00 76.62 304 ARG A O 1
ATOM 2444 N N . ASP A 1 305 ? 14.141 -18.127 -17.260 1.00 66.44 305 ASP A N 1
ATOM 2445 C CA . ASP A 1 305 ? 14.141 -19.509 -17.766 1.00 66.44 305 ASP A CA 1
ATOM 2446 C C . ASP A 1 305 ? 14.471 -19.607 -19.269 1.00 66.44 305 ASP A C 1
ATOM 2448 O O . ASP A 1 305 ? 14.842 -20.668 -19.780 1.00 66.44 305 ASP A O 1
ATOM 2452 N N . LEU A 1 306 ? 14.354 -18.496 -20.003 1.00 64.19 306 LEU A N 1
ATOM 2453 C CA . LEU A 1 306 ? 14.569 -18.429 -21.454 1.00 64.19 306 LEU A CA 1
ATOM 2454 C C . LEU A 1 306 ? 15.951 -17.870 -21.831 1.00 64.19 306 LEU A C 1
ATOM 2456 O O . LEU A 1 306 ? 16.395 -18.020 -22.974 1.00 64.19 306 LEU A O 1
ATOM 2460 N N . ALA A 1 307 ? 16.656 -17.248 -20.887 1.00 58.34 307 ALA A N 1
ATOM 2461 C CA . ALA A 1 307 ? 17.951 -16.616 -21.094 1.00 58.34 307 ALA A CA 1
ATOM 2462 C C . ALA A 1 307 ? 19.080 -17.651 -21.310 1.00 58.34 307 ALA A C 1
ATOM 2464 O O . ALA A 1 307 ? 19.780 -18.044 -20.382 1.00 58.34 307 ALA A O 1
ATOM 2465 N N . LYS A 1 308 ? 19.302 -18.077 -22.563 1.00 53.12 308 LYS A N 1
ATOM 2466 C CA . LYS A 1 308 ? 20.331 -19.080 -22.933 1.00 53.12 308 LYS A CA 1
ATOM 2467 C C . LYS A 1 308 ? 21.686 -18.510 -23.402 1.00 53.12 308 LYS A C 1
ATOM 2469 O O . LYS A 1 308 ? 22.607 -19.279 -23.665 1.00 53.12 308 LYS A O 1
ATOM 2474 N N . SER A 1 309 ? 21.854 -17.188 -23.506 1.00 51.31 309 SER A N 1
ATOM 2475 C CA . SER A 1 309 ? 23.105 -16.539 -23.960 1.00 51.31 309 SER A CA 1
ATOM 2476 C C . SER A 1 309 ? 23.262 -15.121 -23.405 1.00 51.31 309 SER A C 1
ATOM 2478 O O . SER A 1 309 ? 22.260 -14.515 -23.076 1.00 51.31 309 SER A O 1
ATOM 2480 N N . LYS A 1 310 ? 24.501 -14.604 -23.316 1.00 46.38 310 LYS A N 1
ATOM 2481 C CA . LYS A 1 310 ? 24.913 -13.354 -22.629 1.00 46.38 310 LYS A CA 1
ATOM 2482 C C . LYS A 1 310 ? 23.924 -12.183 -22.768 1.00 46.38 310 LYS A C 1
ATOM 2484 O O . LYS A 1 310 ? 23.718 -11.668 -23.863 1.00 46.38 310 LYS A O 1
ATOM 2489 N N . TRP A 1 311 ? 23.436 -11.700 -21.632 1.00 52.66 311 TRP A N 1
ATOM 2490 C CA . TRP A 1 311 ? 22.639 -10.483 -21.506 1.00 52.66 311 TRP A CA 1
ATOM 2491 C C . TRP A 1 311 ? 23.511 -9.466 -20.750 1.00 52.66 311 TRP A C 1
ATOM 2493 O O . TRP A 1 311 ? 23.955 -9.714 -19.649 1.00 52.66 311 TRP A O 1
ATOM 2503 N N . ASN A 1 312 ? 23.897 -8.335 -21.316 1.00 48.22 312 ASN A N 1
ATOM 2504 C CA . ASN A 1 312 ? 24.647 -7.352 -20.516 1.00 48.22 312 ASN A CA 1
ATOM 2505 C C . ASN A 1 312 ? 23.605 -6.480 -19.763 1.00 48.22 312 ASN A C 1
ATOM 2507 O O . ASN A 1 312 ? 22.493 -6.339 -20.272 1.00 48.22 312 ASN A O 1
ATOM 2511 N N . CYS A 1 313 ? 23.876 -5.929 -18.576 1.00 49.62 313 CYS A N 1
ATOM 2512 C CA . CYS A 1 313 ? 22.967 -4.990 -17.876 1.00 49.62 313 CYS A CA 1
ATOM 2513 C C . CYS A 1 313 ? 23.726 -3.729 -17.480 1.00 49.62 313 CYS A C 1
ATOM 2515 O O . CYS A 1 313 ? 24.939 -3.772 -17.276 1.00 49.62 313 CYS A O 1
ATOM 2517 N N . VAL A 1 314 ? 23.015 -2.604 -17.435 1.00 49.53 314 VAL A N 1
ATOM 2518 C CA . VAL A 1 314 ? 23.500 -1.378 -16.803 1.00 49.53 314 VAL A CA 1
ATOM 2519 C C . VAL A 1 314 ? 22.960 -1.385 -15.376 1.00 49.53 314 VAL A C 1
ATOM 2521 O O . VAL A 1 314 ? 21.758 -1.264 -15.150 1.00 49.53 314 VAL A O 1
ATOM 2524 N N . ILE A 1 315 ? 23.879 -1.624 -14.443 1.00 49.94 315 ILE A N 1
ATOM 2525 C CA . ILE A 1 315 ? 23.649 -1.796 -13.011 1.00 49.94 315 ILE A CA 1
ATOM 2526 C C . ILE A 1 315 ? 23.973 -0.458 -12.356 1.00 49.94 315 ILE A C 1
ATOM 2528 O O . ILE A 1 315 ? 25.118 -0.243 -11.987 1.00 49.94 315 ILE A O 1
ATOM 2532 N N . ASP A 1 316 ? 23.023 0.466 -12.308 1.00 52.00 316 ASP A N 1
ATOM 2533 C CA . ASP A 1 316 ? 22.821 1.296 -11.114 1.00 52.00 316 ASP A CA 1
ATOM 2534 C C . ASP A 1 316 ? 21.650 2.240 -11.354 1.00 52.00 316 ASP A C 1
ATOM 2536 O O . ASP A 1 316 ? 21.733 3.169 -12.156 1.00 52.00 316 ASP A O 1
ATOM 2540 N N . ASN A 1 317 ? 20.545 2.011 -10.655 1.00 52.72 317 ASN A N 1
ATOM 2541 C CA . ASN A 1 317 ? 19.546 3.051 -10.483 1.00 52.72 317 ASN A CA 1
ATOM 2542 C C . ASN A 1 317 ? 18.795 2.767 -9.187 1.00 52.72 317 ASN A C 1
ATOM 2544 O O . ASN A 1 317 ? 17.773 2.082 -9.158 1.00 52.72 317 ASN A O 1
ATOM 2548 N N . LYS A 1 318 ? 19.345 3.243 -8.072 1.00 56.88 318 LYS A N 1
ATOM 2549 C CA . LYS A 1 318 ? 18.587 3.352 -6.823 1.00 56.88 318 LYS A CA 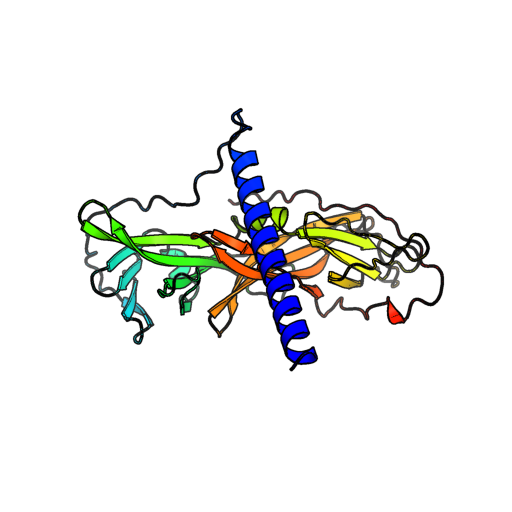1
ATOM 2550 C C . LYS A 1 318 ? 17.500 4.411 -7.016 1.00 56.88 318 LYS A C 1
ATOM 2552 O O . LYS A 1 318 ? 17.742 5.406 -7.695 1.00 56.88 318 LYS A O 1
ATOM 2557 N N . SER A 1 319 ? 16.315 4.205 -6.432 1.00 46.81 319 SER A N 1
ATOM 2558 C CA . SER A 1 319 ? 15.232 5.206 -6.467 1.00 46.81 319 SER A CA 1
ATOM 2559 C C . SER A 1 319 ? 15.778 6.559 -6.028 1.00 46.81 319 SER A C 1
ATOM 2561 O O . SER A 1 319 ? 16.351 6.665 -4.942 1.00 46.81 319 SER A O 1
ATOM 2563 N N . THR A 1 320 ? 15.541 7.611 -6.807 1.00 50.19 320 THR A N 1
ATOM 2564 C CA . THR A 1 320 ? 15.672 8.970 -6.277 1.00 50.19 320 THR A CA 1
ATOM 2565 C C . THR A 1 320 ? 14.519 9.225 -5.303 1.00 50.19 320 THR A C 1
ATOM 2567 O O . THR A 1 320 ? 13.411 8.727 -5.513 1.00 50.19 320 THR A O 1
ATOM 2570 N N . ASN A 1 321 ? 14.781 9.906 -4.182 1.00 40.03 321 ASN A N 1
ATOM 2571 C CA . ASN A 1 321 ? 13.765 10.175 -3.161 1.00 40.03 321 ASN A CA 1
ATOM 2572 C C . ASN A 1 321 ? 12.551 10.906 -3.754 1.00 40.03 321 ASN A C 1
ATOM 2574 O O . ASN A 1 321 ? 12.689 11.871 -4.504 1.00 40.03 321 ASN A O 1
ATOM 2578 N N . THR A 1 322 ? 11.360 10.463 -3.362 1.00 41.94 322 THR A N 1
ATOM 2579 C CA . THR A 1 322 ? 10.078 11.088 -3.693 1.00 41.94 322 THR A CA 1
ATOM 2580 C C . THR A 1 322 ? 9.887 12.404 -2.945 1.00 41.94 322 THR A C 1
ATOM 2582 O O . THR A 1 322 ? 9.618 12.398 -1.743 1.00 41.94 322 THR A O 1
ATOM 2585 N N . ASN A 1 323 ? 9.948 13.525 -3.667 1.00 28.52 323 ASN A N 1
ATOM 2586 C CA . ASN A 1 323 ? 9.373 14.793 -3.226 1.00 28.52 323 ASN A CA 1
ATOM 2587 C C . ASN A 1 323 ? 7.885 14.800 -3.595 1.00 28.52 323 ASN A C 1
ATOM 2589 O O . ASN A 1 323 ? 7.542 15.097 -4.735 1.00 28.52 323 ASN A O 1
ATOM 2593 N N . PHE A 1 324 ? 7.012 14.499 -2.638 1.00 35.19 324 PHE A N 1
ATOM 2594 C CA . PHE A 1 324 ? 5.619 14.933 -2.712 1.00 35.19 324 PHE A CA 1
ATOM 2595 C C . PHE A 1 324 ? 5.443 16.055 -1.697 1.00 35.19 324 PHE A C 1
ATOM 2597 O O . PHE A 1 324 ? 5.751 15.879 -0.519 1.00 35.19 324 PHE A O 1
ATOM 2604 N N . LYS A 1 325 ? 5.000 17.219 -2.176 1.00 24.14 325 LYS A N 1
ATOM 2605 C CA . LYS A 1 325 ? 4.357 18.210 -1.320 1.00 24.14 325 LYS A CA 1
ATOM 2606 C C . LYS A 1 325 ? 2.908 17.761 -1.207 1.00 24.14 325 LYS A C 1
ATOM 2608 O O . LYS A 1 325 ? 2.196 17.842 -2.200 1.00 24.14 325 LYS A O 1
ATOM 2613 N N . SER A 1 326 ? 2.506 17.262 -0.046 1.00 24.94 326 SER A N 1
ATOM 2614 C CA . SER A 1 326 ? 1.098 17.316 0.329 1.00 24.94 326 SER A CA 1
ATOM 2615 C C . SER A 1 326 ? 0.729 18.794 0.474 1.00 24.94 326 SER A C 1
ATOM 2617 O O . SER A 1 326 ? 1.473 19.566 1.088 1.00 24.94 326 SER A O 1
ATOM 2619 N N . SER A 1 327 ? -0.339 19.215 -0.199 1.00 28.81 327 SER A N 1
ATOM 2620 C CA . SER A 1 327 ? -0.955 20.528 0.011 1.00 28.81 327 SER A CA 1
ATOM 2621 C C . SER A 1 327 ? -1.902 20.494 1.194 1.00 28.81 327 SER A C 1
ATOM 2623 O O . SER A 1 327 ? -2.699 19.528 1.230 1.00 28.81 327 SER A O 1
#

Secondary structure (DSSP, 8-state):
-HHHHHHHHHHHHHHHHHHHHHHHHHHHHHHHHHT----S-PPP-S------------SS--EEEEEETTTTEEEEE-SS-EEEEETTEEEEESS-HHHHHHSPPEEEEE-SSSSSSPEEEEEEEEEE-SS-S-TTS-SEEEEEEEEEEEE-TTS-EEEEEEEE-TTTSHHHHHHHEEEEEEEETT-TTEEEEEEEETTSPP-B-TTT--B--SEEEEEEPPB-TTSPBPPEEEEEEEEEEEEE-TTS-EEEEEEEEEEESS-SPEEEEEEEEEEEEEETTEEEEPTT--EEEE-GGGB---STTT--S---EE---BPPP------